Protein AF-0000000086723685 (afdb_homodimer)

Sequence (342 aa):
MTQGQSLRRNLSRRRSFRWGIDRDDRGWTMLHIGARKGDLIQVKQLLNEGVDVNVAAWGPKSQGVTPLHLAAEGGHLEVMDELLERGANIDARTKGACGWTPLHTAAKERKREAVKFLIENGAFLPDDINDCRFNPPLHYCPGLEWAYEEMKRLQRDGSSSAGETSYSSENMTQGQSLRRNLSRRRSFRWGIDRDDRGWTMLHIGARKGDLIQVKQLLNEGVDVNVAAWGPKSQGVTPLHLAAEGGHLEVMDELLERGANIDARTKGACGWTPLHTAAKERKREAVKFLIENGAFLPDDINDCRFNPPLHYCPGLEWAYEEMKRLQRDGSSSAGETSYSSEN

pLDDT: mean 82.32, std 21.87, range [23.0, 98.88]

Structure (mmCIF, N/CA/C/O backbone):
data_AF-0000000086723685-model_v1
#
loop_
_entity.id
_entity.type
_entity.pdbx_description
1 polymer 'Uncharacterized protein'
#
loop_
_atom_site.group_PDB
_atom_site.id
_atom_site.type_symbol
_atom_site.label_atom_id
_atom_site.label_alt_id
_atom_site.label_comp_id
_atom_site.label_asym_id
_atom_site.label_entity_id
_atom_site.label_seq_id
_atom_site.pdbx_PDB_ins_code
_atom_site.Cartn_x
_atom_site.Cartn_y
_atom_site.Cartn_z
_atom_site.occupancy
_atom_site.B_iso_or_equiv
_atom_site.auth_seq_id
_atom_site.auth_comp_id
_atom_site.auth_asym_id
_atom_site.auth_atom_id
_atom_site.pdbx_PDB_model_num
ATOM 1 N N . MET A 1 1 ? 9.391 -55.719 30.531 1 23.42 1 MET A N 1
ATOM 2 C CA . MET A 1 1 ? 8.734 -55.656 29.234 1 23.42 1 MET A CA 1
ATOM 3 C C . MET A 1 1 ? 8.18 -54.281 28.969 1 23.42 1 MET A C 1
ATOM 5 O O . MET A 1 1 ? 7.562 -54.031 27.938 1 23.42 1 MET A O 1
ATOM 9 N N . THR A 1 2 ? 8.008 -53.312 29.891 1 30.05 2 THR A N 1
ATOM 10 C CA . THR A 1 2 ? 6.871 -52.375 29.938 1 30.05 2 THR A CA 1
ATOM 11 C C . THR A 1 2 ? 7.137 -51.156 29.078 1 30.05 2 THR A C 1
ATOM 13 O O . THR A 1 2 ? 6.535 -50.094 29.297 1 30.05 2 THR A O 1
ATOM 16 N N . GLN A 1 3 ? 8.047 -51.156 28.078 1 33.25 3 GLN A N 1
ATOM 17 C CA . GLN A 1 3 ? 8.688 -50 27.484 1 33.25 3 GLN A CA 1
ATOM 18 C C . GLN A 1 3 ? 7.695 -49.188 26.656 1 33.25 3 GLN A C 1
ATOM 20 O O . GLN A 1 3 ? 8.023 -48.094 26.172 1 33.25 3 GLN A O 1
ATOM 25 N N . GLY A 1 4 ? 6.484 -49.688 26.016 1 30.97 4 GLY A N 1
ATOM 26 C CA . GLY A 1 4 ? 6.043 -49.406 24.656 1 30.97 4 GLY A CA 1
ATOM 27 C C . GLY A 1 4 ? 5.41 -48.031 24.531 1 30.97 4 GLY A C 1
ATOM 28 O O . GLY A 1 4 ? 5.105 -47.594 23.422 1 30.97 4 GLY A O 1
ATOM 29 N N . GLN A 1 5 ? 4.516 -47.406 25.344 1 30.44 5 GLN A N 1
ATOM 30 C CA . GLN A 1 5 ? 3.244 -46.781 25 1 30.44 5 GLN A CA 1
ATOM 31 C C . GLN A 1 5 ? 3.447 -45.312 24.562 1 30.44 5 GLN A C 1
ATOM 33 O O . GLN A 1 5 ? 2.48 -44.562 24.422 1 30.44 5 GLN A O 1
ATOM 38 N N . SER A 1 6 ? 4.559 -44.656 24.688 1 36.84 6 SER A N 1
ATOM 39 C CA . SER A 1 6 ? 4.434 -43.188 24.688 1 36.84 6 SER A CA 1
ATOM 40 C C . SER A 1 6 ? 4.109 -42.656 23.297 1 36.84 6 SER A C 1
ATOM 42 O O . SER A 1 6 ? 4.289 -41.469 23.016 1 36.84 6 SER A O 1
ATOM 44 N N . LEU A 1 7 ? 3.797 -43.469 22.234 1 31.38 7 LEU A N 1
ATOM 45 C CA . LEU A 1 7 ? 3.969 -43 20.875 1 31.38 7 LEU A CA 1
ATOM 46 C C . LEU A 1 7 ? 3.119 -41.781 20.594 1 31.38 7 LEU A C 1
ATOM 48 O O . LEU A 1 7 ? 3.625 -40.75 20.109 1 31.38 7 LEU A O 1
ATOM 52 N N . ARG A 1 8 ? 1.762 -41.781 19.781 1 29.55 8 ARG A N 1
ATOM 53 C CA . ARG A 1 8 ? 1.169 -41.25 18.562 1 29.55 8 ARG A CA 1
ATOM 54 C C . ARG A 1 8 ? 0.3 -40.031 18.844 1 29.55 8 ARG A C 1
ATOM 56 O O . ARG A 1 8 ? -0.916 -40.156 19.016 1 29.55 8 ARG A O 1
ATOM 63 N N . ARG A 1 9 ? 0.408 -39.219 19.734 1 34.84 9 ARG A N 1
ATOM 64 C CA . ARG A 1 9 ? -0.505 -38.094 19.844 1 34.84 9 ARG A CA 1
ATOM 65 C C . ARG A 1 9 ? -0.464 -37.219 18.578 1 34.84 9 ARG A C 1
ATOM 67 O O . ARG A 1 9 ? 0.096 -36.125 18.594 1 34.84 9 ARG A O 1
ATOM 74 N N . ASN A 1 10 ? 0.05 -37.656 17.422 1 34.16 10 ASN A N 1
ATOM 75 C CA . ASN A 1 10 ? -0.049 -36.938 16.156 1 34.16 10 ASN A CA 1
ATOM 76 C C . ASN A 1 10 ? -1.496 -36.594 15.82 1 34.16 10 ASN A C 1
ATOM 78 O O . ASN A 1 10 ? -2.148 -37.312 15.062 1 34.16 10 ASN A O 1
ATOM 82 N N . LEU A 1 11 ? -2.414 -36.562 16.781 1 31.42 11 LEU A N 1
ATOM 83 C CA . LEU A 1 11 ? -3.828 -36.375 16.484 1 31.42 11 LEU A CA 1
ATOM 84 C C . LEU A 1 11 ? -4.016 -35.25 15.477 1 31.42 11 LEU A C 1
ATOM 86 O O . LEU A 1 11 ? -3.229 -34.281 15.445 1 31.42 11 LEU A O 1
ATOM 90 N N . SER A 1 12 ? -4.953 -35.438 14.422 1 33.91 12 SER A N 1
ATOM 91 C CA . SER A 1 12 ? -5.719 -34.812 13.344 1 33.91 12 SER A CA 1
ATOM 92 C C . SER A 1 12 ? -6.383 -33.531 13.812 1 33.91 12 SER A C 1
ATOM 94 O O . SER A 1 12 ? -7.34 -33.562 14.586 1 33.91 12 SER A O 1
ATOM 96 N N . ARG A 1 13 ? -5.887 -32.594 14.453 1 36.75 13 ARG A N 1
ATOM 97 C CA . ARG A 1 13 ? -6.637 -31.359 14.461 1 36.75 13 ARG A CA 1
ATOM 98 C C . ARG A 1 13 ? -7.324 -31.125 13.117 1 36.75 13 ARG A C 1
ATOM 100 O O . ARG A 1 13 ? -6.715 -30.578 12.188 1 36.75 13 ARG A O 1
ATOM 107 N N . ARG A 1 14 ? -8.023 -32.062 12.594 1 35.78 14 ARG A N 1
ATOM 108 C CA . ARG A 1 14 ? -9.078 -31.875 11.609 1 35.78 14 ARG A CA 1
ATOM 109 C C . ARG A 1 14 ? -9.859 -30.594 11.867 1 35.78 14 ARG A C 1
ATOM 111 O O . ARG A 1 14 ? -10.531 -30.469 12.891 1 35.78 14 ARG A O 1
ATOM 118 N N . ARG A 1 15 ? -9.312 -29.406 11.586 1 41.12 15 ARG A N 1
ATOM 119 C CA . ARG A 1 15 ? -10.078 -28.172 11.555 1 41.12 15 ARG A CA 1
ATOM 120 C C . ARG A 1 15 ? -11.508 -28.406 11.094 1 41.12 15 ARG A C 1
ATOM 122 O O . ARG A 1 15 ? -11.734 -28.906 9.984 1 41.12 15 ARG A O 1
ATOM 129 N N . SER A 1 16 ? -12.391 -28.625 11.945 1 38.03 16 SER A N 1
ATOM 130 C CA . SER A 1 16 ? -13.836 -28.766 11.812 1 38.03 16 SER A CA 1
ATOM 131 C C . SER A 1 16 ? -14.383 -27.797 10.758 1 38.03 16 SER A C 1
ATOM 133 O O . SER A 1 16 ? -14.25 -26.578 10.891 1 38.03 16 SER A O 1
ATOM 135 N N . PHE A 1 17 ? -14.242 -28.172 9.375 1 41.97 17 PHE A N 1
ATOM 136 C CA . PHE A 1 17 ? -15.047 -27.516 8.336 1 41.97 17 PHE A CA 1
ATOM 137 C C . PHE A 1 17 ? -16.516 -27.5 8.719 1 41.97 17 PHE A C 1
ATOM 139 O O . PHE A 1 17 ? -17.156 -28.562 8.828 1 41.97 17 PHE A O 1
ATOM 146 N N . ARG A 1 18 ? -16.984 -26.812 9.633 1 39.53 18 ARG A N 1
ATOM 147 C CA . ARG A 1 18 ? -18.422 -26.75 9.852 1 39.53 18 ARG A CA 1
ATOM 148 C C . ARG A 1 18 ? -19.172 -26.641 8.523 1 39.53 18 ARG A C 1
ATOM 150 O O . ARG A 1 18 ? -18.625 -26.125 7.543 1 39.53 18 ARG A O 1
ATOM 157 N N . TRP A 1 19 ? -20.422 -27.141 8.328 1 38.66 19 TRP A N 1
ATOM 158 C CA . TRP A 1 19 ? -21.359 -27.172 7.207 1 38.66 19 TRP A CA 1
ATOM 159 C C . TRP A 1 19 ? -21.281 -25.875 6.402 1 38.66 19 TRP A C 1
ATOM 161 O O . TRP A 1 19 ? -21.594 -25.859 5.211 1 38.66 19 TRP A O 1
ATOM 171 N N . GLY A 1 20 ? -21.438 -24.609 7.012 1 43.84 20 GLY A N 1
ATOM 172 C CA . GLY A 1 20 ? -21.422 -23.375 6.254 1 43.84 20 GLY A CA 1
ATOM 173 C C . GLY A 1 20 ? -20.094 -23.125 5.559 1 43.84 20 GLY A C 1
ATOM 174 O O . GLY A 1 20 ? -19.141 -23.875 5.742 1 43.84 20 GLY A O 1
ATOM 175 N N . ILE A 1 21 ? -19.75 -22.172 4.648 1 54.75 21 ILE A N 1
ATOM 176 C CA . ILE A 1 21 ? -18.516 -22.031 3.879 1 54.75 21 ILE A CA 1
ATOM 177 C C . ILE A 1 21 ? -17.312 -22.25 4.793 1 54.75 21 ILE A C 1
ATOM 179 O O . ILE A 1 21 ? -17.109 -21.516 5.754 1 54.75 21 ILE A O 1
ATOM 183 N N . ASP A 1 22 ? -16.906 -23.516 5.102 1 75.12 22 ASP A N 1
ATOM 184 C CA . ASP A 1 22 ? -15.859 -24 5.996 1 75.12 22 ASP A CA 1
ATOM 185 C C . ASP A 1 22 ? -14.578 -23.203 5.828 1 75.12 22 ASP A C 1
ATOM 187 O O . ASP A 1 22 ? -13.898 -23.312 4.805 1 75.12 22 ASP A O 1
ATOM 191 N N . ARG A 1 23 ? -14.727 -22.156 6.312 1 85.06 23 ARG A N 1
ATOM 192 C CA . ARG A 1 23 ? -13.508 -21.344 6.34 1 85.06 23 ARG A CA 1
ATOM 193 C C . ARG A 1 23 ? -12.742 -21.562 7.645 1 85.06 23 ARG A C 1
ATOM 195 O O . ARG A 1 23 ? -13.336 -21.922 8.664 1 85.06 23 ARG A O 1
ATOM 202 N N . ASP A 1 24 ? -11.492 -21.469 7.484 1 87.06 24 ASP A N 1
ATOM 203 C CA . ASP A 1 24 ? -10.68 -21.547 8.695 1 87.06 24 ASP A CA 1
ATOM 204 C C . ASP A 1 24 ? -10.578 -20.203 9.383 1 87.06 24 ASP A C 1
ATOM 206 O O . ASP A 1 24 ? -11.344 -19.281 9.07 1 87.06 24 ASP A O 1
ATOM 210 N N . ASP A 1 25 ? -9.734 -20.109 10.43 1 82.56 25 ASP A N 1
ATOM 211 C CA . ASP A 1 25 ? -9.648 -18.891 11.234 1 82.56 25 ASP A CA 1
ATOM 212 C C . ASP A 1 25 ? -9.094 -17.734 10.422 1 82.56 25 ASP A C 1
ATOM 214 O O . ASP A 1 25 ? -9.227 -16.578 10.812 1 82.56 25 ASP A O 1
ATOM 218 N N . ARG A 1 26 ? -8.555 -18.047 9.312 1 84.81 26 ARG A N 1
ATOM 219 C CA . ARG A 1 26 ? -8.023 -17.016 8.422 1 84.81 26 ARG A CA 1
ATOM 220 C C . ARG A 1 26 ? -9.055 -16.609 7.379 1 84.81 26 ARG A C 1
ATOM 222 O O . ARG A 1 26 ? -8.789 -15.75 6.535 1 84.81 26 ARG A O 1
ATOM 229 N N . GLY A 1 27 ? -10.156 -17.297 7.43 1 90.38 27 GLY A N 1
ATOM 230 C CA . GLY A 1 27 ? -11.156 -17.047 6.41 1 90.38 27 GLY A CA 1
ATOM 231 C C . GLY A 1 27 ? -10.898 -17.781 5.113 1 90.38 27 GLY A C 1
ATOM 232 O O . GLY A 1 27 ? -11.5 -17.469 4.082 1 90.38 27 GLY A O 1
ATOM 233 N N . TRP A 1 28 ? -10.016 -18.688 5.195 1 93.38 28 TRP A N 1
ATOM 234 C CA . TRP A 1 28 ? -9.641 -19.453 4.004 1 93.38 28 TRP A CA 1
ATOM 235 C C . TRP A 1 28 ? -10.617 -20.594 3.752 1 93.38 28 TRP A C 1
ATOM 237 O O . TRP A 1 28 ? -11.047 -21.266 4.691 1 93.38 28 TRP A O 1
ATOM 247 N N . THR A 1 29 ? -10.977 -20.734 2.543 1 94.69 29 THR A N 1
ATOM 248 C CA . THR A 1 29 ? -11.711 -21.922 2.1 1 94.69 29 THR A CA 1
ATOM 249 C C . THR A 1 29 ? -10.758 -23.062 1.796 1 94.69 29 THR A C 1
ATOM 251 O O . THR A 1 29 ? -9.531 -22.891 1.843 1 94.69 29 THR A O 1
ATOM 254 N N . MET A 1 30 ? -11.352 -24.188 1.483 1 95.81 30 MET A N 1
ATOM 255 C CA . MET A 1 30 ? -10.531 -25.328 1.108 1 95.81 30 MET A CA 1
ATOM 256 C C . MET A 1 30 ? -9.742 -25.047 -0.167 1 95.81 30 MET A C 1
ATOM 258 O O . MET A 1 30 ? -8.625 -25.531 -0.338 1 95.81 30 MET A O 1
ATOM 262 N N . LEU A 1 31 ? -10.305 -24.25 -1.012 1 97.12 31 LEU A N 1
ATOM 263 C CA . LEU A 1 31 ? -9.594 -23.875 -2.227 1 97.12 31 LEU A CA 1
ATOM 264 C C . LEU A 1 31 ? -8.352 -23.047 -1.896 1 97.12 31 LEU A C 1
ATOM 266 O O . LEU A 1 31 ? -7.285 -23.25 -2.477 1 97.12 31 LEU A O 1
ATOM 270 N N . HIS A 1 32 ? -8.516 -22.141 -0.99 1 97.69 32 HIS A N 1
ATOM 271 C CA . HIS A 1 32 ? -7.359 -21.391 -0.515 1 97.69 32 HIS A CA 1
ATOM 272 C C . HIS A 1 32 ? -6.277 -22.312 0.025 1 97.69 32 HIS A C 1
ATOM 274 O O . HIS A 1 32 ? -5.109 -22.203 -0.344 1 97.69 32 HIS A O 1
ATOM 280 N N . ILE A 1 33 ? -6.672 -23.219 0.855 1 96.5 33 ILE A N 1
ATOM 281 C CA . ILE A 1 33 ? -5.746 -24.125 1.521 1 96.5 33 ILE A CA 1
ATOM 282 C C . ILE A 1 33 ? -5.047 -25 0.483 1 96.5 33 ILE A C 1
ATOM 284 O O . ILE A 1 33 ? -3.826 -25.172 0.524 1 96.5 33 ILE A O 1
ATOM 288 N N . GLY A 1 34 ? -5.797 -25.578 -0.363 1 97.62 34 GLY A N 1
ATOM 289 C CA . GLY A 1 34 ? -5.223 -26.375 -1.436 1 97.62 34 GLY A CA 1
ATOM 290 C C . GLY A 1 34 ? -4.223 -25.609 -2.279 1 97.62 34 GLY A C 1
ATOM 291 O O . GLY A 1 34 ? -3.166 -26.141 -2.631 1 97.62 34 GLY A O 1
ATOM 292 N N . ALA A 1 35 ? -4.516 -24.359 -2.646 1 98.5 35 ALA A N 1
ATOM 293 C CA . ALA A 1 35 ? -3.631 -23.516 -3.443 1 98.5 35 ALA A CA 1
ATOM 294 C C . ALA A 1 35 ? -2.332 -23.219 -2.699 1 98.5 35 ALA A C 1
ATOM 296 O O . ALA A 1 35 ? -1.245 -23.312 -3.275 1 98.5 35 ALA A O 1
ATOM 297 N N . ARG A 1 36 ? -2.449 -22.891 -1.462 1 97.62 36 ARG A N 1
ATOM 298 C CA . ARG A 1 36 ? -1.289 -22.594 -0.631 1 97.62 36 ARG A CA 1
ATOM 299 C C . ARG A 1 36 ? -0.341 -23.781 -0.551 1 97.62 36 ARG A C 1
ATOM 301 O O . ARG A 1 36 ? 0.88 -23.609 -0.565 1 97.62 36 ARG A O 1
ATOM 308 N N . LYS A 1 37 ? -0.907 -24.984 -0.535 1 97.81 37 LYS A N 1
ATOM 309 C CA . LYS A 1 37 ? -0.13 -26.203 -0.362 1 97.81 37 LYS A CA 1
ATOM 310 C C . LYS A 1 37 ? 0.379 -26.734 -1.702 1 97.81 37 LYS A C 1
ATOM 312 O O . LYS A 1 37 ? 1.187 -27.656 -1.745 1 97.81 37 LYS A O 1
ATOM 317 N N . GLY A 1 38 ? -0.122 -26.188 -2.686 1 98.56 38 GLY A N 1
ATOM 318 C CA . GLY A 1 38 ? 0.245 -26.688 -3.998 1 98.56 38 GLY A CA 1
ATOM 319 C C . GLY A 1 38 ? -0.406 -28.016 -4.332 1 98.56 38 GLY A C 1
ATOM 320 O O . GLY A 1 38 ? 0.168 -28.828 -5.059 1 98.56 38 GLY A O 1
ATOM 321 N N . ASP A 1 39 ? -1.572 -28.281 -3.713 1 98.44 39 ASP A N 1
ATOM 322 C CA . ASP A 1 39 ? -2.295 -29.531 -3.943 1 98.44 39 ASP A CA 1
ATOM 323 C C . ASP A 1 39 ? -3.15 -29.438 -5.207 1 98.44 39 ASP A C 1
ATOM 325 O O . ASP A 1 39 ? -4.348 -29.172 -5.133 1 98.44 39 ASP A O 1
ATOM 329 N N . LEU A 1 40 ? -2.584 -29.781 -6.324 1 98.75 40 LEU A N 1
ATOM 330 C CA . LEU A 1 40 ? -3.248 -29.641 -7.617 1 98.75 40 LEU A CA 1
ATOM 331 C C . LEU A 1 40 ? -4.504 -30.5 -7.676 1 98.75 40 LEU A C 1
ATOM 333 O O . LEU A 1 40 ? -5.527 -30.078 -8.219 1 98.75 40 LEU A O 1
ATOM 337 N N . ILE A 1 41 ? -4.438 -31.656 -7.156 1 98.56 41 ILE A N 1
ATOM 338 C CA . ILE A 1 41 ? -5.562 -32.594 -7.191 1 98.56 41 ILE A CA 1
ATOM 339 C C . ILE A 1 41 ? -6.75 -31.984 -6.445 1 98.56 41 ILE A C 1
ATOM 341 O O . ILE A 1 41 ? -7.863 -31.938 -6.973 1 98.56 41 ILE A O 1
ATOM 345 N N . GLN A 1 42 ? -6.492 -31.516 -5.293 1 97.88 42 GLN A N 1
ATOM 346 C CA . GLN A 1 42 ? -7.559 -30.906 -4.5 1 97.88 42 GLN A CA 1
ATOM 347 C C . GLN A 1 42 ? -8.117 -29.656 -5.191 1 97.88 42 GLN A C 1
ATOM 349 O O . GLN A 1 42 ? -9.336 -29.469 -5.238 1 97.88 42 GLN A O 1
ATOM 354 N N . VAL A 1 43 ? -7.309 -28.828 -5.703 1 98.38 43 VAL A N 1
ATOM 355 C CA . VAL A 1 43 ? -7.715 -27.594 -6.375 1 98.38 43 VAL A CA 1
ATOM 356 C C . VAL A 1 43 ? -8.602 -27.922 -7.574 1 98.38 43 VAL A C 1
ATOM 358 O O . VAL A 1 43 ? -9.688 -27.359 -7.727 1 98.38 43 VAL A O 1
ATOM 361 N N . LYS A 1 44 ? -8.211 -28.875 -8.344 1 98.56 44 LYS A N 1
ATOM 362 C CA . LYS A 1 44 ? -9 -29.281 -9.508 1 98.56 44 LYS A CA 1
ATOM 363 C C . LYS A 1 44 ? -10.367 -29.812 -9.094 1 98.56 44 LYS A C 1
ATOM 365 O O . LYS A 1 44 ? -11.383 -29.484 -9.703 1 98.56 44 LYS A O 1
ATOM 370 N N . GLN A 1 45 ? -10.344 -30.625 -8.125 1 97.88 45 GLN A N 1
ATOM 371 C CA . GLN A 1 45 ? -11.594 -31.219 -7.637 1 97.88 45 GLN A CA 1
ATOM 372 C C . GLN A 1 45 ? -12.578 -30.125 -7.211 1 97.88 45 GLN A C 1
ATOM 374 O O . GLN A 1 45 ? -13.742 -30.141 -7.609 1 97.88 45 GLN A O 1
ATOM 379 N N . LEU A 1 46 ? -12.117 -29.219 -6.453 1 96.94 46 LEU A N 1
ATOM 380 C CA . LEU A 1 46 ? -12.977 -28.156 -5.934 1 96.94 46 LEU A CA 1
ATOM 381 C C . LEU A 1 46 ? -13.492 -27.266 -7.066 1 96.94 46 LEU A C 1
ATOM 383 O O . LEU A 1 46 ? -14.664 -26.891 -7.078 1 96.94 46 LEU A O 1
ATOM 387 N N . LEU A 1 47 ? -12.664 -27 -8.016 1 97.56 47 LEU A N 1
ATOM 388 C CA . LEU A 1 47 ? -13.086 -26.172 -9.148 1 97.56 47 LEU A CA 1
ATOM 389 C C . LEU A 1 47 ? -14.094 -26.922 -10.008 1 97.56 47 LEU A C 1
ATOM 391 O O . LEU A 1 47 ? -15.047 -26.328 -10.523 1 97.56 47 LEU A O 1
ATOM 395 N N . ASN A 1 48 ? -13.891 -28.188 -10.156 1 97.19 48 ASN A N 1
ATOM 396 C CA . ASN A 1 48 ? -14.844 -29.016 -10.906 1 97.19 48 ASN A CA 1
ATOM 397 C C . ASN A 1 48 ? -16.203 -29.031 -10.227 1 97.19 48 ASN A C 1
ATOM 399 O O . ASN A 1 48 ? -17.234 -29.188 -10.898 1 97.19 48 ASN A O 1
ATOM 403 N N . GLU A 1 49 ? -16.203 -28.891 -8.953 1 96.12 49 GLU A N 1
ATOM 404 C CA . GLU A 1 49 ? -17.438 -28.875 -8.18 1 96.12 49 GLU A CA 1
ATOM 405 C C . GLU A 1 49 ? -18.125 -27.5 -8.258 1 96.12 49 GLU A C 1
ATOM 407 O O . GLU A 1 49 ? -19.203 -27.312 -7.695 1 96.12 49 GLU A O 1
ATOM 412 N N . GLY A 1 50 ? -17.469 -26.531 -8.859 1 95.75 50 GLY A N 1
ATOM 413 C CA . GLY A 1 50 ? -18.125 -25.266 -9.141 1 95.75 50 GLY A CA 1
ATOM 414 C C . GLY A 1 50 ? -17.719 -24.156 -8.18 1 95.75 50 GLY A C 1
ATOM 415 O O . GLY A 1 50 ? -18.312 -23.078 -8.172 1 95.75 50 GLY A O 1
ATOM 416 N N . VAL A 1 51 ? -16.703 -24.453 -7.367 1 95.12 51 VAL A N 1
ATOM 417 C CA . VAL A 1 51 ? -16.234 -23.422 -6.445 1 95.12 51 VAL A CA 1
ATOM 418 C C . VAL A 1 51 ? -15.711 -22.219 -7.23 1 95.12 51 VAL A C 1
ATOM 420 O O . VAL A 1 51 ? -15.016 -22.375 -8.242 1 95.12 51 VAL A O 1
ATOM 423 N N . ASP A 1 52 ? -15.992 -20.969 -6.723 1 96.94 52 ASP A N 1
ATOM 424 C CA . ASP A 1 52 ? -15.547 -19.734 -7.367 1 96.94 52 ASP A CA 1
ATOM 425 C C . ASP A 1 52 ? -14.031 -19.594 -7.293 1 96.94 52 ASP A C 1
ATOM 427 O O . ASP A 1 52 ? -13.461 -19.516 -6.203 1 96.94 52 ASP A O 1
ATOM 431 N N . VAL A 1 53 ? -13.406 -19.594 -8.406 1 98 53 VAL A N 1
ATOM 432 C CA . VAL A 1 53 ? -11.945 -19.562 -8.492 1 98 53 VAL A CA 1
ATOM 433 C C . VAL A 1 53 ? -11.422 -18.266 -7.887 1 98 53 VAL A C 1
ATOM 435 O O . VAL A 1 53 ? -10.273 -18.203 -7.445 1 98 53 VAL A O 1
ATOM 438 N N . ASN A 1 54 ? -12.211 -17.234 -7.844 1 97.81 54 ASN A N 1
ATOM 439 C CA . ASN A 1 54 ? -11.797 -15.914 -7.367 1 97.81 54 ASN A CA 1
ATOM 440 C C . ASN A 1 54 ? -12.336 -15.625 -5.969 1 97.81 54 ASN A C 1
ATOM 442 O O . ASN A 1 54 ? -12.438 -14.469 -5.559 1 97.81 54 ASN A O 1
ATOM 446 N N . VAL A 1 55 ? -12.664 -16.703 -5.262 1 95.38 55 VAL A N 1
ATOM 447 C CA . VAL A 1 55 ? -13.188 -16.531 -3.914 1 95.38 55 VAL A CA 1
ATOM 448 C C . VAL A 1 55 ? -12.156 -15.805 -3.049 1 95.38 55 VAL A C 1
ATOM 450 O O . VAL A 1 55 ? -10.984 -16.188 -3.029 1 95.38 55 VAL A O 1
ATOM 453 N N . ALA A 1 56 ? -12.547 -14.773 -2.4 1 93.94 56 ALA A N 1
ATOM 454 C CA . ALA A 1 56 ? -11.656 -13.992 -1.546 1 93.94 56 ALA A CA 1
ATOM 455 C C . ALA A 1 56 ? -11.742 -14.453 -0.094 1 93.94 56 ALA A C 1
ATOM 457 O O . ALA A 1 56 ? -12.828 -14.781 0.396 1 93.94 56 ALA A O 1
ATOM 458 N N . ALA A 1 57 ? -10.578 -14.469 0.549 1 92.81 57 ALA A N 1
ATOM 459 C CA . ALA A 1 57 ? -10.57 -14.719 1.987 1 92.81 57 ALA A CA 1
ATOM 460 C C . ALA A 1 57 ? -11.195 -13.555 2.752 1 92.81 57 ALA A C 1
ATOM 462 O O . ALA A 1 57 ? -11.156 -12.406 2.291 1 92.81 57 ALA A O 1
ATOM 463 N N . TRP A 1 58 ? -11.867 -13.758 3.854 1 84.12 58 TRP A N 1
ATOM 464 C CA . TRP A 1 58 ? -12.555 -12.719 4.613 1 84.12 58 TRP A CA 1
ATOM 465 C C . TRP A 1 58 ? -11.953 -12.578 6.008 1 84.12 58 TRP A C 1
ATOM 467 O O . TRP A 1 58 ? -12.562 -11.969 6.891 1 84.12 58 TRP A O 1
ATOM 477 N N . GLY A 1 59 ? -10.883 -13.031 6.262 1 77.31 59 GLY A N 1
ATOM 478 C CA . GLY A 1 59 ? -10.273 -12.914 7.582 1 77.31 59 GLY A CA 1
ATOM 479 C C . GLY A 1 59 ? -9.602 -11.57 7.809 1 77.31 59 GLY A C 1
ATOM 480 O O . GLY A 1 59 ? -9.305 -10.852 6.855 1 77.31 59 GLY A O 1
ATOM 481 N N . PRO A 1 60 ? -9.5 -11.148 9.094 1 72.81 60 PRO A N 1
ATOM 482 C CA . PRO A 1 60 ? -8.945 -9.844 9.445 1 72.81 60 PRO A CA 1
ATOM 483 C C . PRO A 1 60 ? -7.555 -9.609 8.852 1 72.81 60 PRO A C 1
ATOM 485 O O . PRO A 1 60 ? -7.215 -8.477 8.5 1 72.81 60 PRO A O 1
ATOM 488 N N . LYS A 1 61 ? -6.773 -10.641 8.656 1 71.75 61 LYS A N 1
ATOM 489 C CA . LYS A 1 61 ? -5.402 -10.477 8.18 1 71.75 61 LYS A CA 1
ATOM 490 C C . LYS A 1 61 ? -5.262 -10.953 6.738 1 71.75 61 LYS A C 1
ATOM 492 O O . LYS A 1 61 ? -4.148 -11.047 6.215 1 71.75 61 LYS A O 1
ATOM 497 N N . SER A 1 62 ? -6.418 -11.25 6.121 1 75.31 62 SER A N 1
ATOM 498 C CA . SER A 1 62 ? -6.305 -11.859 4.801 1 75.31 62 SER A CA 1
ATOM 499 C C . SER A 1 62 ? -7.367 -11.32 3.848 1 75.31 62 SER A C 1
ATOM 501 O O . SER A 1 62 ? -7.598 -11.891 2.781 1 75.31 62 SER A O 1
ATOM 503 N N . GLN A 1 63 ? -7.836 -10.258 4.121 1 84.44 63 GLN A N 1
ATOM 504 C CA . GLN A 1 63 ? -8.969 -9.781 3.33 1 84.44 63 GLN A CA 1
ATOM 505 C C . GLN A 1 63 ? -8.562 -9.578 1.872 1 84.44 63 GLN A C 1
ATOM 507 O O . GLN A 1 63 ? -7.574 -8.906 1.584 1 84.44 63 GLN A O 1
ATOM 512 N N . GLY A 1 64 ? -9.32 -10.305 1.036 1 91 64 GLY A N 1
ATOM 513 C CA . GLY A 1 64 ? -9.141 -10.109 -0.394 1 91 64 GLY A CA 1
ATOM 514 C C . GLY A 1 64 ? -8.172 -11.109 -1.01 1 91 64 GLY A C 1
ATOM 515 O O . GLY A 1 64 ? -8.023 -11.156 -2.232 1 91 64 GLY A O 1
ATOM 516 N N . VAL A 1 65 ? -7.551 -11.906 -0.197 1 95.25 65 VAL A N 1
ATOM 517 C CA . VAL A 1 65 ? -6.602 -12.898 -0.7 1 95.25 65 VAL A CA 1
ATOM 518 C C . VAL A 1 65 ? -7.344 -13.961 -1.502 1 95.25 65 VAL A C 1
ATOM 520 O O . VAL A 1 65 ? -8.352 -14.5 -1.046 1 95.25 65 VAL A O 1
ATOM 523 N N . THR A 1 66 ? -6.859 -14.203 -2.631 1 97.69 66 THR A N 1
ATOM 524 C CA . THR A 1 66 ? -7.434 -15.234 -3.492 1 97.69 66 THR A CA 1
ATOM 525 C C . THR A 1 66 ? -6.555 -16.484 -3.506 1 97.69 66 THR A C 1
ATOM 527 O O . THR A 1 66 ? -5.406 -16.438 -3.055 1 97.69 66 THR A O 1
ATOM 530 N N . PRO A 1 67 ? -7.133 -17.562 -4.027 1 98.25 67 PRO A N 1
ATOM 531 C CA . PRO A 1 67 ? -6.301 -18.766 -4.195 1 98.25 67 PRO A CA 1
ATOM 532 C C . PRO A 1 67 ? -5.055 -18.5 -5.039 1 98.25 67 PRO A C 1
ATOM 534 O O . PRO A 1 67 ? -3.982 -19.031 -4.746 1 98.25 67 PRO A O 1
ATOM 537 N N . LEU A 1 68 ? -5.164 -17.688 -6.035 1 98.81 68 LEU A N 1
ATOM 538 C CA . LEU A 1 68 ? -4.012 -17.391 -6.879 1 98.81 68 LEU A CA 1
ATOM 539 C C . LEU A 1 68 ? -2.92 -16.688 -6.082 1 98.81 68 LEU A C 1
ATOM 541 O O . LEU A 1 68 ? -1.732 -16.953 -6.273 1 98.81 68 LEU A O 1
ATOM 545 N N . HIS A 1 69 ? -3.324 -15.742 -5.219 1 98.25 69 HIS A N 1
ATOM 546 C CA . HIS A 1 69 ? -2.342 -15.141 -4.324 1 98.25 69 HIS A CA 1
ATOM 547 C C . HIS A 1 69 ? -1.537 -16.203 -3.592 1 98.25 69 HIS A C 1
ATOM 549 O O . HIS A 1 69 ? -0.307 -16.141 -3.537 1 98.25 69 HIS A O 1
ATOM 555 N N . LEU A 1 70 ? -2.236 -17.141 -3.033 1 98.19 70 LEU A N 1
ATOM 556 C CA . LEU A 1 70 ? -1.617 -18.141 -2.174 1 98.19 70 LEU A CA 1
ATOM 557 C C . LEU A 1 70 ? -0.765 -19.109 -2.99 1 98.19 70 LEU A C 1
ATOM 559 O O . LEU A 1 70 ? 0.308 -19.531 -2.545 1 98.19 70 LEU A O 1
ATOM 563 N N . ALA A 1 71 ? -1.239 -19.516 -4.098 1 98.81 71 ALA A N 1
ATOM 564 C CA . ALA A 1 71 ? -0.424 -20.344 -4.98 1 98.81 71 ALA A CA 1
ATOM 565 C C . ALA A 1 71 ? 0.865 -19.625 -5.371 1 98.81 71 ALA A C 1
ATOM 567 O O . ALA A 1 71 ? 1.937 -20.234 -5.41 1 98.81 71 ALA A O 1
ATOM 568 N N . ALA A 1 72 ? 0.784 -18.344 -5.684 1 98.5 72 ALA A N 1
ATOM 569 C CA . ALA A 1 72 ? 1.938 -17.531 -6.051 1 98.5 72 ALA A CA 1
ATOM 570 C C . ALA A 1 72 ? 2.92 -17.422 -4.891 1 98.5 72 ALA A C 1
ATOM 572 O O . ALA A 1 72 ? 4.137 -17.469 -5.086 1 98.5 72 ALA A O 1
ATOM 573 N N . GLU A 1 73 ? 2.35 -17.281 -3.752 1 97.56 73 GLU A N 1
ATOM 574 C CA . GLU A 1 73 ? 3.158 -17.203 -2.539 1 97.56 73 GLU A CA 1
ATOM 575 C C . GLU A 1 73 ? 4.047 -18.438 -2.393 1 97.56 73 GLU A C 1
ATOM 577 O O . GLU A 1 73 ? 5.211 -18.328 -2.002 1 97.56 73 GLU A O 1
ATOM 582 N N . GLY A 1 74 ? 3.469 -19.531 -2.76 1 97.62 74 GLY A N 1
ATOM 583 C CA . GLY A 1 74 ? 4.18 -20.797 -2.631 1 97.62 74 GLY A CA 1
ATOM 584 C C . GLY A 1 74 ? 4.977 -21.156 -3.869 1 97.62 74 GLY A C 1
ATOM 585 O O . GLY A 1 74 ? 5.766 -22.109 -3.848 1 97.62 74 GLY A O 1
ATOM 586 N N . GLY A 1 75 ? 4.781 -20.438 -4.871 1 98.25 75 GLY A N 1
ATOM 587 C CA . GLY A 1 75 ? 5.465 -20.75 -6.117 1 98.25 75 GLY A CA 1
ATOM 588 C C . GLY A 1 75 ? 4.945 -22 -6.785 1 98.25 75 GLY A C 1
ATOM 589 O O . GLY A 1 75 ? 5.719 -22.75 -7.391 1 98.25 75 GLY A O 1
ATOM 590 N N . HIS A 1 76 ? 3.719 -22.328 -6.641 1 98.69 76 HIS A N 1
ATOM 591 C CA . HIS A 1 76 ? 3.127 -23.531 -7.184 1 98.69 76 HIS A CA 1
ATOM 592 C C . HIS A 1 76 ? 2.633 -23.328 -8.609 1 98.69 76 HIS A C 1
ATOM 594 O O . HIS A 1 76 ? 1.441 -23.094 -8.828 1 98.69 76 HIS A O 1
ATOM 600 N N . LEU A 1 77 ? 3.463 -23.562 -9.562 1 98.75 77 LEU A N 1
ATOM 601 C CA . LEU A 1 77 ? 3.232 -23.203 -10.953 1 98.75 77 LEU A CA 1
ATOM 602 C C . LEU A 1 77 ? 2.062 -23.984 -11.539 1 98.75 77 LEU A C 1
ATOM 604 O O . LEU A 1 77 ? 1.221 -23.422 -12.242 1 98.75 77 LEU A O 1
ATOM 608 N N . GLU A 1 78 ? 1.981 -25.219 -11.211 1 98.81 78 GLU A N 1
ATOM 609 C CA . GLU A 1 78 ? 0.908 -26.031 -11.773 1 98.81 78 GLU A CA 1
ATOM 610 C C . GLU A 1 78 ? -0.454 -25.594 -11.242 1 98.81 78 GLU A C 1
ATOM 612 O O . GLU A 1 78 ? -1.433 -25.547 -11.992 1 98.81 78 GLU A O 1
ATOM 617 N N . VAL A 1 79 ? -0.47 -25.281 -10.039 1 98.88 79 VAL A N 1
ATOM 618 C CA . VAL A 1 79 ? -1.708 -24.797 -9.43 1 98.88 79 VAL A CA 1
ATOM 619 C C . VAL A 1 79 ? -2.072 -23.438 -10.016 1 98.88 79 VAL A C 1
ATOM 621 O O . VAL A 1 79 ? -3.234 -23.188 -10.344 1 98.88 79 VAL A O 1
ATOM 624 N N . MET A 1 80 ? -1.076 -22.578 -10.125 1 98.88 80 MET A N 1
ATOM 625 C CA . MET A 1 80 ? -1.306 -21.266 -10.727 1 98.88 80 MET A CA 1
ATOM 626 C C . MET A 1 80 ? -1.868 -21.406 -12.133 1 98.88 80 MET A C 1
ATOM 628 O O . MET A 1 80 ? -2.807 -20.688 -12.508 1 98.88 80 MET A O 1
ATOM 632 N N . ASP A 1 81 ? -1.329 -22.281 -12.883 1 98.81 81 ASP A N 1
ATOM 633 C CA . ASP A 1 81 ? -1.784 -22.531 -14.25 1 98.81 81 ASP A CA 1
ATOM 634 C C . ASP A 1 81 ? -3.244 -22.984 -14.266 1 98.81 81 ASP A C 1
ATOM 636 O O . ASP A 1 81 ? -4.047 -22.453 -15.039 1 98.81 81 ASP A O 1
ATOM 640 N N . GLU A 1 82 ? -3.58 -23.922 -13.461 1 98.81 82 GLU A N 1
ATOM 641 C CA . GLU A 1 82 ? -4.949 -24.406 -13.359 1 98.81 82 GLU A CA 1
ATOM 642 C C . GLU A 1 82 ? -5.918 -23.281 -12.992 1 98.81 82 GLU A C 1
ATOM 644 O O . GLU A 1 82 ? -6.98 -23.156 -13.594 1 98.81 82 GLU A O 1
ATOM 649 N N . LEU A 1 83 ? -5.543 -22.469 -12.016 1 98.88 83 LEU A N 1
ATOM 650 C CA . LEU A 1 83 ? -6.391 -21.359 -11.57 1 98.88 83 LEU A CA 1
ATOM 651 C C . LEU A 1 83 ? -6.613 -20.359 -12.703 1 98.88 83 LEU A C 1
ATOM 653 O O . LEU A 1 83 ? -7.742 -19.922 -12.93 1 98.88 83 LEU A O 1
ATOM 657 N N . LEU A 1 84 ? -5.582 -20.031 -13.43 1 98.75 84 LEU A N 1
ATOM 658 C CA . LEU A 1 84 ? -5.699 -19.062 -14.516 1 98.75 84 LEU A CA 1
ATOM 659 C C . LEU A 1 84 ? -6.559 -19.625 -15.648 1 98.75 84 LEU A C 1
ATOM 661 O O . LEU A 1 84 ? -7.383 -18.906 -16.219 1 98.75 84 LEU A O 1
ATOM 665 N N . GLU A 1 85 ? -6.391 -20.875 -15.938 1 98.25 85 GLU A N 1
ATOM 666 C CA . GLU A 1 85 ? -7.195 -21.531 -16.969 1 98.25 85 GLU A CA 1
ATOM 667 C C . GLU A 1 85 ? -8.68 -21.484 -16.609 1 98.25 85 GLU A C 1
ATOM 669 O O . GLU A 1 85 ? -9.531 -21.391 -17.5 1 98.25 85 GLU A O 1
ATOM 674 N N . ARG A 1 86 ? -8.914 -21.5 -15.391 1 98.06 86 ARG A N 1
ATOM 675 C CA . ARG A 1 86 ? -10.289 -21.562 -14.906 1 98.06 86 ARG A CA 1
ATOM 676 C C . ARG A 1 86 ? -10.844 -20.156 -14.664 1 98.06 86 ARG A C 1
ATOM 678 O O . ARG A 1 86 ? -11.953 -20 -14.156 1 98.06 86 ARG A O 1
ATOM 685 N N . GLY A 1 87 ? -10.055 -19.125 -14.938 1 98.19 87 GLY A N 1
ATOM 686 C CA . GLY A 1 87 ? -10.609 -17.781 -14.945 1 98.19 87 GLY A CA 1
ATOM 687 C C . GLY A 1 87 ? -10.172 -16.953 -13.758 1 98.19 87 GLY A C 1
ATOM 688 O O . GLY A 1 87 ? -10.797 -15.945 -13.43 1 98.19 87 GLY A O 1
ATOM 689 N N . ALA A 1 88 ? -9.125 -17.375 -13.047 1 98.75 88 ALA A N 1
ATOM 690 C CA . ALA A 1 88 ? -8.609 -16.562 -11.945 1 98.75 88 ALA A CA 1
ATOM 691 C C . ALA A 1 88 ? -8.18 -15.18 -12.438 1 98.75 88 ALA A C 1
ATOM 693 O O . ALA A 1 88 ? -7.594 -15.047 -13.516 1 98.75 88 ALA A O 1
ATOM 694 N N . ASN A 1 89 ? -8.484 -14.102 -11.609 1 98 89 ASN A N 1
ATOM 695 C CA . ASN A 1 89 ? -8.039 -12.742 -11.906 1 98 89 ASN A CA 1
ATOM 696 C C . ASN A 1 89 ? -6.57 -12.539 -11.547 1 98 89 ASN A C 1
ATOM 698 O O . ASN A 1 89 ? -6.215 -12.469 -10.375 1 98 89 ASN A O 1
ATOM 702 N N . ILE A 1 90 ? -5.777 -12.445 -12.562 1 98.12 90 ILE A N 1
ATOM 703 C CA . ILE A 1 90 ? -4.328 -12.414 -12.391 1 98.12 90 ILE A CA 1
ATOM 704 C C . ILE A 1 90 ? -3.922 -11.148 -11.648 1 98.12 90 ILE A C 1
ATOM 706 O O . ILE A 1 90 ? -2.873 -11.109 -11 1 98.12 90 ILE A O 1
ATOM 710 N N . ASP A 1 91 ? -4.762 -10.094 -11.695 1 95.44 91 ASP A N 1
ATOM 711 C CA . ASP A 1 91 ? -4.449 -8.812 -11.062 1 95.44 91 ASP A CA 1
ATOM 712 C C . ASP A 1 91 ? -5.363 -8.555 -9.867 1 95.44 91 ASP A C 1
ATOM 714 O O . ASP A 1 91 ? -5.629 -7.402 -9.523 1 95.44 91 ASP A O 1
ATOM 718 N N . ALA A 1 92 ? -5.914 -9.711 -9.312 1 94.56 92 ALA A N 1
ATOM 719 C CA . ALA A 1 92 ? -6.707 -9.547 -8.102 1 94.56 92 ALA A CA 1
ATOM 720 C C . ALA A 1 92 ? -5.906 -8.828 -7.016 1 94.56 92 ALA A C 1
ATOM 722 O O . ALA A 1 92 ? -4.695 -9.031 -6.891 1 94.56 92 ALA A O 1
ATOM 723 N N . ARG A 1 93 ? -6.578 -7.996 -6.211 1 91 93 ARG A N 1
ATOM 724 C CA . ARG A 1 93 ? -5.891 -7.238 -5.168 1 91 93 ARG A CA 1
ATOM 725 C C . ARG A 1 93 ? -6.469 -7.551 -3.793 1 91 93 ARG A C 1
ATOM 727 O O . ARG A 1 93 ? -7.684 -7.672 -3.637 1 91 93 ARG A O 1
ATOM 734 N N . THR A 1 94 ? -5.582 -7.715 -2.854 1 89.31 94 THR A N 1
ATOM 735 C CA . THR A 1 94 ? -6.008 -7.883 -1.467 1 89.31 94 THR A CA 1
ATOM 736 C C . THR A 1 94 ? -6.691 -6.617 -0.955 1 89.31 94 THR A C 1
ATOM 738 O O . THR A 1 94 ? -6.586 -5.555 -1.572 1 89.31 94 THR A O 1
ATOM 741 N N . LYS A 1 95 ? -7.461 -6.949 0.097 1 81.19 95 LYS A N 1
ATOM 742 C CA . LYS A 1 95 ? -8.156 -5.832 0.726 1 81.19 95 LYS A CA 1
ATOM 743 C C . LYS A 1 95 ? -7.383 -5.312 1.933 1 81.19 95 LYS A C 1
ATOM 745 O O . LYS A 1 95 ? -6.762 -6.09 2.658 1 81.19 95 LYS A O 1
ATOM 750 N N . GLY A 1 96 ? -7.121 -4.035 2.068 1 76.12 96 GLY A N 1
ATOM 751 C CA . GLY A 1 96 ? -6.387 -3.379 3.139 1 76.12 96 GLY A CA 1
ATOM 752 C C . GLY A 1 96 ? -5.871 -2.008 2.752 1 76.12 96 GLY A C 1
ATOM 753 O O . GLY A 1 96 ? -6.484 -1.312 1.941 1 76.12 96 GLY A O 1
ATOM 754 N N . ALA A 1 97 ? -4.707 -1.705 3.512 1 70.88 97 ALA A N 1
ATOM 755 C CA . ALA A 1 97 ? -4.137 -0.378 3.295 1 70.88 97 ALA A CA 1
ATOM 756 C C . ALA A 1 97 ? -3.545 -0.257 1.894 1 70.88 97 ALA A C 1
ATOM 758 O O . ALA A 1 97 ? -3.473 0.84 1.336 1 70.88 97 ALA A O 1
ATOM 759 N N . CYS A 1 98 ? -3.146 -1.4 1.409 1 77.44 98 CYS A N 1
ATOM 760 C CA . CYS A 1 98 ? -2.623 -1.476 0.05 1 77.44 98 CYS A CA 1
ATOM 761 C C . CYS A 1 98 ? -3.07 -2.762 -0.637 1 77.44 98 CYS A C 1
ATOM 763 O O . CYS A 1 98 ? -3.363 -3.756 0.029 1 77.44 98 CYS A O 1
ATOM 765 N N . GLY A 1 99 ? -3.301 -2.746 -1.872 1 85.25 99 GLY A N 1
ATOM 766 C CA . GLY A 1 99 ? -3.734 -3.896 -2.648 1 85.25 99 GLY A CA 1
ATOM 767 C C . GLY A 1 99 ? -2.594 -4.605 -3.352 1 85.25 99 GLY A C 1
ATOM 768 O O . GLY A 1 99 ? -2.105 -4.137 -4.383 1 85.25 99 GLY A O 1
ATOM 769 N N . TRP A 1 100 ? -2.209 -5.793 -2.756 1 89.75 100 TRP A N 1
ATOM 770 C CA . TRP A 1 100 ? -1.139 -6.57 -3.373 1 89.75 100 TRP A CA 1
ATOM 771 C C . TRP A 1 100 ? -1.702 -7.594 -4.348 1 89.75 100 TRP A C 1
ATOM 773 O O . TRP A 1 100 ? -2.713 -8.242 -4.066 1 89.75 100 TRP A O 1
ATOM 783 N N . THR A 1 101 ? -1.018 -7.672 -5.426 1 94.25 101 THR A N 1
ATOM 784 C CA . THR A 1 101 ? -1.389 -8.664 -6.43 1 94.25 101 THR A CA 1
ATOM 785 C C . THR A 1 101 ? -0.648 -9.977 -6.191 1 94.25 101 THR A C 1
ATOM 787 O O . THR A 1 101 ? 0.276 -10.031 -5.375 1 94.25 101 THR A O 1
ATOM 790 N N . PRO A 1 102 ? -1.117 -11.055 -6.91 1 97.38 102 PRO A N 1
ATOM 791 C CA . PRO A 1 102 ? -0.341 -12.289 -6.855 1 97.38 102 PRO A CA 1
ATOM 792 C C . PRO A 1 102 ? 1.119 -12.094 -7.258 1 97.38 102 PRO A C 1
ATOM 794 O O . PRO A 1 102 ? 2.012 -12.711 -6.676 1 97.38 102 PRO A O 1
ATOM 797 N N . LEU A 1 103 ? 1.367 -11.211 -8.188 1 97 103 LEU A N 1
ATOM 798 C CA . LEU A 1 103 ? 2.73 -10.898 -8.602 1 97 103 LEU A CA 1
ATOM 799 C C . LEU A 1 103 ? 3.537 -10.328 -7.445 1 97 103 LEU A C 1
ATOM 801 O O . LEU A 1 103 ? 4.668 -10.75 -7.203 1 97 103 LEU A O 1
ATOM 805 N N . HIS A 1 104 ? 2.914 -9.375 -6.77 1 94.62 104 HIS A N 1
ATOM 806 C CA . HIS A 1 104 ? 3.578 -8.789 -5.609 1 94.62 104 HIS A CA 1
ATOM 807 C C . HIS A 1 104 ? 3.92 -9.852 -4.574 1 94.62 104 HIS A C 1
ATOM 809 O O . HIS A 1 104 ? 5.02 -9.852 -4.02 1 94.62 104 HIS A O 1
ATOM 815 N N . THR A 1 105 ? 3.002 -10.727 -4.332 1 94.69 105 THR A N 1
ATOM 816 C CA . THR A 1 105 ? 3.176 -11.781 -3.344 1 94.69 105 THR A CA 1
ATOM 817 C C . THR A 1 105 ? 4.309 -12.719 -3.748 1 94.69 105 THR A C 1
ATOM 819 O O . THR A 1 105 ? 5.172 -13.047 -2.932 1 94.69 105 THR A O 1
ATOM 822 N N . ALA A 1 106 ? 4.305 -13.148 -4.961 1 97.31 106 ALA A N 1
ATOM 823 C CA . ALA A 1 106 ? 5.375 -14.008 -5.469 1 97.31 106 ALA A CA 1
ATOM 824 C C . ALA A 1 106 ? 6.734 -13.32 -5.344 1 97.31 106 ALA A C 1
ATOM 826 O O . ALA A 1 106 ? 7.719 -13.953 -4.957 1 97.31 106 ALA A O 1
ATOM 827 N N . ALA A 1 107 ? 6.801 -12.07 -5.691 1 95.75 107 ALA A N 1
ATOM 828 C CA . ALA A 1 107 ? 8.039 -11.297 -5.66 1 95.75 107 ALA A CA 1
ATOM 829 C C . ALA A 1 107 ? 8.555 -11.133 -4.234 1 95.75 107 ALA A C 1
ATOM 831 O O . ALA A 1 107 ? 9.75 -11.266 -3.98 1 95.75 107 ALA A O 1
ATOM 832 N N . LYS A 1 108 ? 7.641 -10.844 -3.393 1 93.19 108 LYS A N 1
ATOM 833 C CA . LYS A 1 108 ? 8.016 -10.703 -1.987 1 93.19 108 LYS A CA 1
ATOM 834 C C . LYS A 1 108 ? 8.625 -11.992 -1.449 1 93.19 108 LYS A C 1
ATOM 836 O O . LYS A 1 108 ? 9.609 -11.953 -0.705 1 93.19 108 LYS A O 1
ATOM 841 N N . GLU A 1 109 ? 8.047 -13.117 -1.861 1 95.5 109 GLU A N 1
ATOM 842 C CA . GLU A 1 109 ? 8.484 -14.422 -1.372 1 95.5 109 GLU A CA 1
ATOM 843 C C . GLU A 1 109 ? 9.641 -14.961 -2.215 1 95.5 109 GLU A C 1
ATOM 845 O O . GLU A 1 109 ? 10.047 -16.109 -2.043 1 95.5 109 GLU A O 1
ATOM 850 N N . ARG A 1 110 ? 10.086 -14.227 -3.123 1 95.62 110 ARG A N 1
ATOM 851 C CA . ARG A 1 110 ? 11.242 -14.539 -3.955 1 95.62 110 ARG A CA 1
ATOM 852 C C . ARG A 1 110 ? 11.031 -15.836 -4.727 1 95.62 110 ARG A C 1
ATOM 854 O O . ARG A 1 110 ? 11.914 -16.688 -4.77 1 95.62 110 ARG A O 1
ATOM 861 N N . LYS A 1 111 ? 9.844 -15.984 -5.207 1 97.25 111 LYS A N 1
ATOM 862 C CA . LYS A 1 111 ? 9.531 -17.094 -6.113 1 97.25 111 LYS A CA 1
ATOM 863 C C . LYS A 1 111 ? 9.742 -16.688 -7.57 1 97.25 111 LYS A C 1
ATOM 865 O O . LYS A 1 111 ? 8.789 -16.344 -8.273 1 97.25 111 LYS A O 1
ATOM 870 N N . ARG A 1 112 ? 10.891 -16.844 -8.055 1 96.94 112 ARG A N 1
ATOM 871 C CA . ARG A 1 112 ? 11.305 -16.297 -9.344 1 96.94 112 ARG A CA 1
ATOM 872 C C . ARG A 1 112 ? 10.484 -16.906 -10.484 1 96.94 112 ARG A C 1
ATOM 874 O O . ARG A 1 112 ? 10 -16.172 -11.352 1 96.94 112 ARG A O 1
ATOM 881 N N . GLU A 1 113 ? 10.367 -18.156 -10.445 1 97.94 113 GLU A N 1
ATOM 882 C CA . GLU A 1 113 ? 9.641 -18.812 -11.516 1 97.94 113 GLU A CA 1
ATOM 883 C C . GLU A 1 113 ? 8.164 -18.422 -11.523 1 97.94 113 GLU A C 1
ATOM 885 O O . GLU A 1 113 ? 7.555 -18.297 -12.586 1 97.94 113 GLU A O 1
ATOM 890 N N . ALA A 1 114 ? 7.613 -18.234 -10.375 1 98.38 114 ALA A N 1
ATOM 891 C CA . ALA A 1 114 ? 6.23 -17.766 -10.281 1 98.38 114 ALA A CA 1
ATOM 892 C C . ALA A 1 114 ? 6.09 -16.344 -10.836 1 98.38 114 ALA A C 1
ATOM 894 O O . ALA A 1 114 ? 5.113 -16.031 -11.516 1 98.38 114 ALA A O 1
ATOM 895 N N . VAL A 1 115 ? 7.043 -15.531 -10.539 1 97.75 115 VAL A N 1
ATOM 896 C CA . VAL A 1 115 ? 7.059 -14.164 -11.047 1 97.75 115 VAL A CA 1
ATOM 897 C C . VAL A 1 115 ? 7.082 -14.18 -12.578 1 97.75 115 VAL A C 1
ATOM 899 O O . VAL A 1 115 ? 6.27 -13.508 -13.219 1 97.75 115 VAL A O 1
ATOM 902 N N . LYS A 1 116 ? 7.926 -14.961 -13.117 1 96.75 116 LYS A N 1
ATOM 903 C CA . LYS A 1 116 ? 8.047 -15.07 -14.57 1 96.75 116 LYS A CA 1
ATOM 904 C C . LYS A 1 116 ? 6.742 -15.578 -15.188 1 96.75 116 LYS A C 1
ATOM 906 O O . LYS A 1 116 ? 6.266 -15.023 -16.172 1 96.75 116 LYS A O 1
ATOM 911 N N . PHE A 1 117 ? 6.203 -16.562 -14.578 1 98.31 117 PHE A N 1
ATOM 912 C CA . PHE A 1 117 ? 4.961 -17.172 -15.047 1 98.31 117 PHE A CA 1
ATOM 913 C C . PHE A 1 117 ? 3.842 -16.141 -15.109 1 98.31 117 PHE A C 1
ATOM 915 O O . PHE A 1 117 ? 3.1 -16.078 -16.094 1 98.31 117 PHE A O 1
ATOM 922 N N . LEU A 1 118 ? 3.721 -15.336 -14.07 1 98.44 118 LEU A N 1
ATOM 923 C CA . LEU A 1 118 ? 2.668 -14.328 -14.016 1 98.44 118 LEU A CA 1
ATOM 924 C C . LEU A 1 118 ? 2.871 -13.266 -15.094 1 98.44 118 LEU A C 1
ATOM 926 O O . LEU A 1 118 ? 1.914 -12.852 -15.758 1 98.44 118 LEU A O 1
ATOM 930 N N . ILE A 1 119 ? 4.07 -12.867 -15.305 1 96.88 119 ILE A N 1
ATOM 931 C CA . ILE A 1 119 ? 4.367 -11.867 -16.328 1 96.88 119 ILE A CA 1
ATOM 932 C C . ILE A 1 119 ? 4.051 -12.43 -17.703 1 96.88 119 ILE A C 1
ATOM 934 O O . ILE A 1 119 ? 3.404 -11.773 -18.531 1 96.88 119 ILE A O 1
ATOM 938 N N . GLU A 1 120 ? 4.426 -13.641 -17.906 1 95.94 120 GLU A N 1
ATOM 939 C CA . GLU A 1 120 ? 4.18 -14.297 -19.188 1 95.94 120 GLU A CA 1
ATOM 940 C C . GLU A 1 120 ? 2.684 -14.43 -19.453 1 95.94 120 GLU A C 1
ATOM 942 O O . GLU A 1 120 ? 2.26 -14.492 -20.609 1 95.94 120 GLU A O 1
ATOM 947 N N . ASN A 1 121 ? 1.927 -14.445 -18.422 1 97.06 121 ASN A N 1
ATOM 948 C CA . ASN A 1 121 ? 0.489 -14.641 -18.578 1 97.06 121 ASN A CA 1
ATOM 949 C C . ASN A 1 121 ? -0.268 -13.32 -18.484 1 97.06 121 ASN A C 1
ATOM 951 O O . ASN A 1 121 ? -1.493 -13.305 -18.344 1 97.06 121 ASN A O 1
ATOM 955 N N . GLY A 1 122 ? 0.429 -12.234 -18.375 1 94.94 122 GLY A N 1
ATOM 956 C CA . GLY A 1 122 ? -0.22 -10.953 -18.609 1 94.94 122 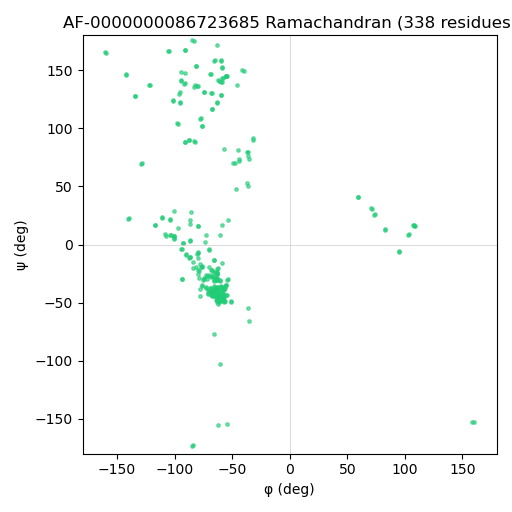GLY A CA 1
ATOM 957 C C . GLY A 1 122 ? -0.421 -10.148 -17.344 1 94.94 122 GLY A C 1
ATOM 958 O O . GLY A 1 122 ? -1.222 -9.211 -17.312 1 94.94 122 GLY A O 1
ATOM 959 N N . ALA A 1 123 ? 0.262 -10.492 -16.281 1 96.38 123 ALA A N 1
ATOM 960 C CA . ALA A 1 123 ? 0.169 -9.672 -15.07 1 96.38 123 ALA A CA 1
ATOM 961 C C . ALA A 1 123 ? 0.588 -8.234 -15.352 1 96.38 123 ALA A C 1
ATOM 963 O O . ALA A 1 123 ? 1.543 -7.992 -16.094 1 96.38 123 ALA A O 1
ATOM 964 N N . PHE A 1 124 ? -0.102 -7.324 -14.695 1 91.75 124 PHE A N 1
ATOM 965 C CA . PHE A 1 124 ? 0.158 -5.906 -14.914 1 91.75 124 PHE A CA 1
ATOM 966 C C . PHE A 1 124 ? 1.377 -5.449 -14.125 1 91.75 124 PHE A C 1
ATOM 968 O O . PHE A 1 124 ? 1.562 -5.852 -12.969 1 91.75 124 PHE A O 1
ATOM 975 N N . LEU A 1 125 ? 2.217 -4.66 -14.797 1 89.38 125 LEU A N 1
ATOM 976 C CA . LEU A 1 125 ? 3.359 -3.992 -14.18 1 89.38 125 LEU A CA 1
ATOM 977 C C . LEU A 1 125 ? 3.436 -2.533 -14.617 1 89.38 125 LEU A C 1
ATOM 979 O O . LEU A 1 125 ? 3.391 -2.234 -15.812 1 89.38 125 LEU A O 1
ATOM 983 N N . PRO A 1 126 ? 3.531 -1.603 -13.633 1 87.06 126 PRO A N 1
ATOM 984 C CA . PRO A 1 126 ? 3.797 -0.22 -14.039 1 87.06 126 PRO A CA 1
ATOM 985 C C . PRO A 1 126 ? 5.109 -0.071 -14.805 1 87.06 126 PRO A C 1
ATOM 987 O O . PRO A 1 126 ? 6.02 -0.888 -14.641 1 87.06 126 PRO A O 1
ATOM 990 N N . ASP A 1 127 ? 5.227 1.003 -15.578 1 86.25 127 ASP A N 1
ATOM 991 C CA . ASP A 1 127 ? 6.406 1.212 -16.406 1 86.25 127 ASP A CA 1
ATOM 992 C C . ASP A 1 127 ? 7.648 1.461 -15.555 1 86.25 127 ASP A C 1
ATOM 994 O O . ASP A 1 127 ? 8.719 0.926 -15.836 1 86.25 127 ASP A O 1
ATOM 998 N N . ASP A 1 128 ? 7.492 2.242 -14.602 1 89.44 128 ASP A N 1
ATOM 999 C CA . ASP A 1 128 ? 8.602 2.58 -13.719 1 89.44 128 ASP A CA 1
ATOM 1000 C C . ASP A 1 128 ? 8.602 1.696 -12.477 1 89.44 128 ASP A C 1
ATOM 1002 O O . ASP A 1 128 ? 7.617 1.657 -11.734 1 89.44 128 ASP A O 1
ATOM 1006 N N . ILE A 1 129 ? 9.727 0.985 -12.281 1 89.12 129 ILE A N 1
ATOM 1007 C CA . ILE A 1 129 ? 9.844 0.036 -11.18 1 89.12 129 ILE A CA 1
ATOM 1008 C C . ILE A 1 129 ? 9.727 0.775 -9.844 1 89.12 129 ILE A C 1
ATOM 1010 O O . ILE A 1 129 ? 9.32 0.192 -8.836 1 89.12 129 ILE A O 1
ATOM 1014 N N . ASN A 1 130 ? 9.961 2.057 -9.844 1 85.69 130 ASN A N 1
ATOM 1015 C CA . ASN A 1 130 ? 9.977 2.818 -8.602 1 85.69 130 ASN A CA 1
ATOM 1016 C C . ASN A 1 130 ? 8.672 3.582 -8.391 1 85.69 130 ASN A C 1
ATOM 1018 O O . ASN A 1 130 ? 8.562 4.387 -7.469 1 85.69 130 ASN A O 1
ATOM 1022 N N . ASP A 1 131 ? 7.762 3.283 -9.281 1 84 131 ASP A N 1
ATOM 1023 C CA . ASP A 1 131 ? 6.484 3.977 -9.141 1 84 131 ASP A CA 1
ATOM 1024 C C . ASP A 1 131 ? 5.66 3.379 -8 1 84 131 ASP A C 1
ATOM 1026 O O . ASP A 1 131 ? 4.988 2.359 -8.18 1 84 131 ASP A O 1
ATOM 1030 N N . CYS A 1 132 ? 5.688 4.133 -6.859 1 83.75 132 CYS A N 1
ATOM 1031 C CA . CYS A 1 132 ? 4.953 3.68 -5.684 1 83.75 132 CYS A CA 1
ATOM 1032 C C . CYS A 1 132 ? 3.666 4.473 -5.504 1 83.75 132 CYS A C 1
ATOM 1034 O O . CYS A 1 132 ? 2.969 4.312 -4.5 1 83.75 132 CYS A O 1
ATOM 1036 N N . ARG A 1 133 ? 3.348 5.25 -6.422 1 82.06 133 ARG A N 1
ATOM 1037 C CA . ARG A 1 133 ? 2.182 6.117 -6.289 1 82.06 133 ARG A CA 1
ATOM 1038 C C . ARG A 1 133 ? 0.889 5.324 -6.449 1 82.06 133 ARG A C 1
ATOM 1040 O O . ARG A 1 133 ? 0.776 4.488 -7.352 1 82.06 133 ARG A O 1
ATOM 1047 N N . PHE A 1 134 ? 0.017 5.539 -5.539 1 84.44 134 PHE A N 1
ATOM 1048 C CA . PHE A 1 134 ? -1.278 4.875 -5.617 1 84.44 134 PHE A CA 1
ATOM 1049 C C . PHE A 1 134 ? -2.312 5.605 -4.766 1 84.44 134 PHE A C 1
ATOM 1051 O O . PHE A 1 134 ? -1.966 6.488 -3.982 1 84.44 134 PHE A O 1
ATOM 1058 N N . ASN A 1 135 ? -3.533 5.254 -5.023 1 88.38 135 ASN A N 1
ATOM 1059 C CA . ASN A 1 135 ? -4.602 5.582 -4.086 1 88.38 135 ASN A CA 1
ATOM 1060 C C . ASN A 1 135 ? -4.992 4.371 -3.24 1 88.38 135 ASN A C 1
ATOM 1062 O O . ASN A 1 135 ? -5.23 3.287 -3.773 1 88.38 135 ASN A O 1
ATOM 1066 N N . PRO A 1 136 ? -4.875 4.648 -1.951 1 86.31 136 PRO A N 1
ATOM 1067 C CA . PRO A 1 136 ? -5.477 3.574 -1.159 1 86.31 136 PRO A CA 1
ATOM 1068 C C . PRO A 1 136 ? -6.953 3.357 -1.484 1 86.31 136 PRO A C 1
ATOM 1070 O O . PRO A 1 136 ? -7.621 4.27 -1.976 1 86.31 136 PRO A O 1
ATOM 1073 N N . PRO A 1 137 ? -7.395 2.064 -1.257 1 82.69 137 PRO A N 1
ATOM 1074 C CA . PRO A 1 137 ? -8.82 1.84 -1.481 1 82.69 137 PRO A CA 1
ATOM 1075 C C . PRO A 1 137 ? -9.703 2.789 -0.671 1 82.69 137 PRO A C 1
ATOM 1077 O O . PRO A 1 137 ? -9.383 3.104 0.478 1 82.69 137 PRO A O 1
ATOM 1080 N N . LEU A 1 138 ? -10.836 3.205 -1.237 1 85.06 138 LEU A N 1
ATOM 1081 C CA . LEU A 1 138 ? -11.695 4.23 -0.659 1 85.06 138 LEU A CA 1
ATOM 1082 C C . LEU A 1 138 ? -12.305 3.748 0.653 1 85.06 138 LEU A C 1
ATOM 1084 O O . LEU A 1 138 ? -12.57 4.551 1.551 1 85.06 138 LEU A O 1
ATOM 1088 N N . HIS A 1 139 ? -12.539 2.461 0.789 1 81.81 139 HIS A N 1
ATOM 1089 C CA . HIS A 1 139 ? -13.117 1.969 2.033 1 81.81 139 HIS A CA 1
ATOM 1090 C C . HIS A 1 139 ? -12.133 2.107 3.191 1 81.81 139 HIS A C 1
ATOM 1092 O O . HIS A 1 139 ? -12.539 2.193 4.352 1 81.81 139 HIS A O 1
ATOM 1098 N N . TYR A 1 140 ? -10.891 2.191 2.918 1 80.69 140 TYR A N 1
ATOM 1099 C CA . TYR A 1 140 ? -9.852 2.381 3.93 1 80.69 140 TYR A CA 1
ATOM 1100 C C . TYR A 1 140 ? -9.539 3.861 4.109 1 80.69 140 TYR A C 1
ATOM 1102 O O . TYR A 1 140 ? -9.094 4.281 5.184 1 80.69 140 TYR A O 1
ATOM 1110 N N . CYS A 1 141 ? -9.703 4.613 3.045 1 87.31 141 CYS A N 1
ATOM 1111 C CA . CYS A 1 141 ? -9.398 6.039 3.033 1 87.31 141 CYS A CA 1
ATOM 1112 C C . CYS A 1 141 ? -10.578 6.848 2.498 1 87.31 141 CYS A C 1
ATOM 1114 O O . CYS A 1 141 ? -10.477 7.461 1.433 1 87.31 141 CYS A O 1
ATOM 1116 N N . PRO A 1 142 ? -11.617 6.906 3.266 1 84.5 142 PRO A N 1
ATOM 1117 C CA . PRO A 1 142 ? -12.836 7.535 2.76 1 84.5 142 PRO A CA 1
ATOM 1118 C C . PRO A 1 142 ? -12.664 9.031 2.514 1 84.5 142 PRO A C 1
ATOM 1120 O O . PRO A 1 142 ? -13.32 9.594 1.63 1 84.5 142 PRO A O 1
ATOM 1123 N N . GLY A 1 143 ? -11.82 9.688 3.207 1 92.19 143 GLY A N 1
ATOM 1124 C CA . GLY A 1 143 ? -11.602 11.117 3.055 1 92.19 143 GLY A CA 1
ATOM 1125 C C . GLY A 1 143 ? -10.914 11.484 1.753 1 92.19 143 GLY A C 1
ATOM 1126 O O . GLY A 1 143 ? -10.758 12.664 1.438 1 92.19 143 GLY A O 1
ATOM 1127 N N . LEU A 1 144 ? -10.531 10.508 0.967 1 93.56 144 LEU A N 1
ATOM 1128 C CA . LEU A 1 144 ? -9.844 10.758 -0.295 1 93.56 144 LEU A CA 1
ATOM 1129 C C . LEU A 1 144 ? -10.742 11.508 -1.266 1 93.56 144 LEU A C 1
ATOM 1131 O O . LEU A 1 144 ? -10.258 12.281 -2.098 1 93.56 144 LEU A O 1
ATOM 1135 N N . GLU A 1 145 ? -12.016 11.312 -1.147 1 94.12 145 GLU A N 1
ATOM 1136 C CA . GLU A 1 145 ? -12.969 12 -2.008 1 94.12 145 GLU A CA 1
ATOM 1137 C C . GLU A 1 145 ? -12.852 13.516 -1.854 1 94.12 145 GLU A C 1
ATOM 1139 O O . GLU A 1 145 ? -13.016 14.258 -2.824 1 94.12 145 GLU A O 1
ATOM 1144 N N . TRP A 1 146 ? -12.609 13.992 -0.689 1 95.19 146 TRP A N 1
ATOM 1145 C CA . TRP A 1 146 ? -12.461 15.422 -0.447 1 95.19 146 TRP A CA 1
ATOM 1146 C C . TRP A 1 146 ? -11.273 15.984 -1.213 1 95.19 146 TRP A C 1
ATOM 1148 O O . TRP A 1 146 ? -11.297 17.141 -1.658 1 95.19 146 TRP A O 1
ATOM 1158 N N . ALA A 1 147 ? -10.18 15.219 -1.327 1 95.5 147 ALA A N 1
ATOM 1159 C CA . ALA A 1 147 ? -9 15.641 -2.08 1 95.5 147 ALA A CA 1
ATOM 1160 C C . ALA A 1 147 ? -9.352 15.898 -3.543 1 95.5 147 ALA A C 1
ATOM 1162 O O . ALA A 1 147 ? -8.938 16.906 -4.117 1 95.5 147 ALA A O 1
ATOM 1163 N N . TYR A 1 148 ? -10.086 15.07 -4.082 1 94.62 148 TYR A N 1
ATOM 1164 C CA . TYR A 1 148 ? -10.445 15.195 -5.492 1 94.62 148 TYR A CA 1
ATOM 1165 C C . TYR A 1 148 ? -11.438 16.344 -5.703 1 94.62 148 TYR A C 1
ATOM 1167 O O . TYR A 1 148 ? -11.391 17.016 -6.73 1 94.62 148 TYR A O 1
ATOM 1175 N N . GLU A 1 149 ? -12.336 16.5 -4.754 1 93.94 149 GLU A N 1
ATOM 1176 C CA . GLU A 1 149 ? -13.219 17.672 -4.805 1 93.94 149 GLU A CA 1
ATOM 1177 C C . GLU A 1 149 ? -12.414 18.969 -4.816 1 93.94 149 GLU A C 1
ATOM 1179 O O . GLU A 1 149 ? -12.703 19.875 -5.602 1 93.94 149 GLU A O 1
ATOM 1184 N N . GLU A 1 150 ? -11.469 18.984 -3.945 1 94 150 GLU A N 1
ATOM 1185 C CA . GLU A 1 150 ? -10.633 20.188 -3.857 1 94 150 GLU A CA 1
ATOM 1186 C C . GLU A 1 150 ? -9.812 20.391 -5.129 1 94 150 GLU A C 1
ATOM 1188 O O . GLU A 1 150 ? -9.648 21.516 -5.598 1 94 150 GLU A O 1
ATOM 1193 N N . MET A 1 151 ? -9.242 19.344 -5.664 1 92.5 151 MET A N 1
ATOM 1194 C CA . MET A 1 151 ? -8.477 19.406 -6.902 1 92.5 151 MET A CA 1
ATOM 1195 C C . MET A 1 151 ? -9.328 19.953 -8.047 1 92.5 151 MET A C 1
ATOM 1197 O O . MET A 1 151 ? -8.859 20.781 -8.828 1 92.5 151 MET A O 1
ATOM 1201 N N . LYS A 1 152 ? -10.508 19.516 -8.164 1 92.56 152 LYS A N 1
ATOM 1202 C CA . LYS A 1 152 ? -11.422 20 -9.195 1 92.56 152 LYS A CA 1
ATOM 1203 C C . LYS A 1 152 ? -11.711 21.484 -9.008 1 92.56 152 LYS A C 1
ATOM 1205 O O . LYS A 1 152 ? -11.773 22.234 -9.984 1 92.56 152 LYS A O 1
ATOM 1210 N N . ARG A 1 153 ? -11.938 21.797 -7.781 1 91.81 153 ARG A N 1
ATOM 1211 C CA . ARG A 1 153 ? -12.188 23.203 -7.461 1 91.81 153 ARG A CA 1
ATOM 1212 C C . ARG A 1 153 ? -11.023 24.094 -7.906 1 91.81 153 ARG A C 1
ATOM 1214 O O . ARG A 1 153 ? -11.234 25.141 -8.516 1 91.81 153 ARG A O 1
ATOM 1221 N N . LEU A 1 154 ? -9.789 23.672 -7.633 1 90.44 154 LEU A N 1
ATOM 1222 C CA . LEU A 1 154 ? -8.594 24.422 -8.008 1 90.44 154 LEU A CA 1
ATOM 1223 C C . LEU A 1 154 ? -8.477 24.531 -9.523 1 90.44 154 LEU A C 1
ATOM 1225 O O . LEU A 1 154 ? -8.055 25.562 -10.047 1 90.44 154 LEU A O 1
ATOM 1229 N N . GLN A 1 155 ? -8.773 23.422 -10.203 1 88.38 155 GLN A N 1
ATOM 1230 C CA . GLN A 1 155 ? -8.695 23.391 -11.664 1 88.38 155 GLN A CA 1
ATOM 1231 C C . GLN A 1 155 ? -9.719 24.344 -12.281 1 88.38 155 GLN A C 1
ATOM 1233 O O . GLN A 1 155 ? -9.445 24.984 -13.297 1 88.38 155 GLN A O 1
ATOM 1238 N N . ARG A 1 156 ? -10.852 24.438 -11.727 1 87.12 156 ARG A N 1
ATOM 1239 C CA . ARG A 1 156 ? -11.898 25.344 -12.195 1 87.12 156 ARG A CA 1
ATOM 1240 C C . ARG A 1 156 ? -11.508 26.797 -11.961 1 87.12 156 ARG A C 1
ATOM 1242 O O . ARG A 1 156 ? -11.758 27.656 -12.812 1 87.12 156 ARG A O 1
ATOM 1249 N N . ASP A 1 157 ? -10.938 27.062 -10.836 1 83.38 157 ASP A N 1
ATOM 1250 C CA . ASP A 1 157 ? -10.508 28.406 -10.5 1 83.38 157 ASP A CA 1
ATOM 1251 C C . ASP A 1 157 ? -9.312 28.828 -11.352 1 83.38 157 ASP A C 1
ATOM 1253 O O . ASP A 1 157 ? -9.18 30 -11.711 1 83.38 157 ASP A O 1
ATOM 1257 N N . GLY A 1 158 ? -8.438 27.922 -11.555 1 71.5 158 GLY A N 1
ATOM 1258 C CA . GLY A 1 158 ? -7.289 28.219 -12.398 1 71.5 158 GLY A CA 1
ATOM 1259 C C . GLY A 1 158 ? -7.664 28.469 -13.844 1 71.5 158 GLY A C 1
ATOM 1260 O O . GLY A 1 158 ? -7.012 29.266 -14.531 1 71.5 158 GLY A O 1
ATOM 1261 N N . SER A 1 159 ? -8.562 27.719 -14.375 1 64.38 159 SER A N 1
ATOM 1262 C CA . SER A 1 159 ? -9.047 27.938 -15.734 1 64.38 159 SER A CA 1
ATOM 1263 C C . SER A 1 159 ? -9.773 29.266 -15.852 1 64.38 159 SER A C 1
ATOM 1265 O O . SER A 1 159 ? -9.766 29.891 -16.906 1 64.38 159 SER A O 1
ATOM 1267 N N . SER A 1 160 ? -10.375 29.703 -14.789 1 61.84 160 SER A N 1
ATOM 1268 C CA . SER A 1 160 ? -11.086 30.984 -14.82 1 61.84 160 SER A CA 1
ATOM 1269 C C . SER A 1 160 ? -10.125 32.156 -14.781 1 61.84 160 SER A C 1
ATOM 1271 O O . SER A 1 160 ? -10.391 33.219 -15.359 1 61.84 160 SER A O 1
ATOM 1273 N N . SER A 1 161 ? -9.031 32.062 -14.07 1 55.69 161 SER A N 1
ATOM 1274 C CA . SER A 1 161 ? -8.086 33.156 -14.031 1 55.69 161 SER A CA 1
ATOM 1275 C C . SER A 1 161 ? -7.336 33.281 -15.359 1 55.69 161 SER A C 1
ATOM 1277 O O . SER A 1 161 ? -6.766 34.344 -15.656 1 55.69 161 SER A O 1
ATOM 1279 N N . ALA A 1 162 ? -7.184 32.25 -16.078 1 54.12 162 ALA A N 1
ATOM 1280 C CA . ALA A 1 162 ? -6.477 32.344 -17.359 1 54.12 162 ALA A CA 1
ATOM 1281 C C . ALA A 1 162 ? -7.348 33 -18.422 1 54.12 162 ALA A C 1
ATOM 1283 O O . ALA A 1 162 ? -6.836 33.594 -19.359 1 54.12 162 ALA A O 1
ATOM 1284 N N . GLY A 1 163 ? -8.594 32.781 -18.25 1 49.97 163 GLY A N 1
ATOM 1285 C CA . GLY A 1 163 ? -9.484 33.375 -19.234 1 49.97 163 GLY A CA 1
ATOM 1286 C C . GLY A 1 163 ? -9.602 34.875 -19.125 1 49.97 163 GLY A C 1
ATOM 1287 O O . GLY A 1 163 ? -10.062 35.562 -20.062 1 49.97 163 GLY A O 1
ATOM 1288 N N . GLU A 1 164 ? -9.453 35.375 -17.922 1 51.41 164 GLU A N 1
ATOM 1289 C CA . GLU A 1 164 ? -9.758 36.812 -17.812 1 51.41 164 GLU A CA 1
ATOM 1290 C C . GLU A 1 164 ? -8.586 37.656 -18.312 1 51.41 164 GLU A C 1
ATOM 1292 O O . GLU A 1 164 ? -8.742 38.844 -18.547 1 51.41 164 GLU A O 1
ATOM 1297 N N . THR A 1 165 ? -7.422 37.062 -18.312 1 49.78 165 THR A N 1
ATOM 1298 C CA . THR A 1 165 ? -6.355 38 -18.656 1 49.78 165 THR A CA 1
ATOM 1299 C C . THR A 1 165 ? -6.355 38.281 -20.156 1 49.78 165 THR A C 1
ATOM 1301 O O . THR A 1 165 ? -5.613 39.156 -20.609 1 49.78 165 THR A O 1
ATOM 1304 N N . SER A 1 166 ? -7.008 37.375 -20.938 1 47.5 166 SER A N 1
ATOM 1305 C CA . SER A 1 166 ? -6.727 37.656 -22.344 1 47.5 166 SER A CA 1
ATOM 1306 C C . SER A 1 166 ? -7.539 38.844 -22.844 1 47.5 166 SER A C 1
ATOM 1308 O O . SER A 1 166 ? -7.402 39.25 -24 1 47.5 166 SER A O 1
ATOM 1310 N N . TYR A 1 167 ? -8.602 39.156 -22.125 1 46.09 167 TYR A N 1
ATOM 1311 C CA . TYR A 1 167 ? -9.398 40.094 -22.906 1 46.09 167 TYR A CA 1
ATOM 1312 C C . TYR A 1 167 ? -8.875 41.531 -22.734 1 46.09 167 TYR A C 1
ATOM 1314 O O . TYR A 1 167 ? -9.32 42.438 -23.422 1 46.09 167 TYR A O 1
ATOM 1322 N N . SER A 1 168 ? -8.023 41.812 -21.719 1 47.34 168 SER A N 1
ATOM 1323 C CA . SER A 1 168 ? -8.047 43.25 -21.516 1 47.34 168 SER A CA 1
ATOM 1324 C C . SER A 1 168 ? -7.18 43.969 -22.562 1 47.34 168 SER A C 1
ATOM 1326 O O . SER A 1 168 ? -7.09 45.188 -22.562 1 47.34 168 SER A O 1
ATOM 1328 N N . SER A 1 169 ? -6.188 43.312 -23.125 1 44.94 169 SER A N 1
ATOM 1329 C CA . SER A 1 169 ? -5.219 44.25 -23.641 1 44.94 169 SER A CA 1
ATOM 1330 C C . SER A 1 169 ? -5.668 44.844 -24.984 1 44.94 169 SER A C 1
ATOM 1332 O O . SER A 1 169 ? -4.922 45.562 -25.641 1 44.94 169 SER A O 1
ATOM 1334 N N . GLU A 1 170 ? -6.766 44.25 -25.641 1 41.81 170 GLU A N 1
ATOM 1335 C CA . GLU A 1 170 ? -6.816 44.781 -27 1 41.81 170 GLU A CA 1
ATOM 1336 C C . GLU A 1 170 ? -7.453 46.156 -27.016 1 41.81 170 GLU A C 1
ATOM 1338 O O . GLU A 1 170 ? -7.672 46.719 -28.094 1 41.81 170 GLU A O 1
ATOM 1343 N N . ASN A 1 171 ? -7.629 46.938 -25.844 1 32.47 171 ASN A N 1
ATOM 1344 C CA . ASN A 1 171 ? -7.906 48.281 -26.297 1 32.47 171 ASN A CA 1
ATOM 1345 C C . ASN A 1 171 ? -6.625 49.031 -26.641 1 32.47 171 ASN A C 1
ATOM 1347 O O . ASN A 1 171 ? -5.645 48.969 -25.906 1 32.47 171 ASN A O 1
ATOM 1351 N N . MET B 1 1 ? -12.086 10 59.594 1 23 1 MET B N 1
ATOM 1352 C CA . MET B 1 1 ? -10.898 10.766 59.25 1 23 1 MET B CA 1
ATOM 1353 C C . MET B 1 1 ? -10.266 10.219 57.969 1 23 1 MET B C 1
ATOM 1355 O O . MET B 1 1 ? -9.539 10.938 57.281 1 23 1 MET B O 1
ATOM 1359 N N . THR B 1 2 ? -10.219 8.906 57.688 1 30.3 2 THR B N 1
ATOM 1360 C CA . THR B 1 2 ? -9.086 8.273 57 1 30.3 2 THR B CA 1
ATOM 1361 C C . THR B 1 2 ? -9.242 8.359 55.5 1 30.3 2 THR B C 1
ATOM 1363 O O . THR B 1 2 ? -8.703 7.523 54.781 1 30.3 2 THR B O 1
ATOM 1366 N N . GLN B 1 3 ? -10.109 9.242 54.938 1 33.78 3 GLN B N 1
ATOM 1367 C CA . GLN B 1 3 ? -10.688 9.156 53.594 1 33.78 3 GLN B CA 1
ATOM 1368 C C . GLN B 1 3 ? -9.633 9.406 52.531 1 33.78 3 GLN B C 1
ATOM 1370 O O . GLN B 1 3 ? -9.93 9.352 51.312 1 33.78 3 GLN B O 1
ATOM 1375 N N . GLY B 1 4 ? -8.359 10.078 52.781 1 31.38 4 GLY B N 1
ATOM 1376 C CA . GLY B 1 4 ? -7.754 11.016 51.844 1 31.38 4 GLY B CA 1
ATOM 1377 C C . GLY B 1 4 ? -7.086 10.336 50.688 1 31.38 4 GLY B C 1
ATOM 1378 O O . GLY B 1 4 ? -6.605 11.008 49.75 1 31.38 4 GLY B O 1
ATOM 1379 N N . GLN B 1 5 ? -6.359 9.18 50.719 1 30.95 5 GLN B N 1
ATOM 1380 C CA . GLN B 1 5 ? -5.051 8.969 50.094 1 30.95 5 GLN B CA 1
ATOM 1381 C C . GLN B 1 5 ? -5.18 8.602 48.625 1 30.95 5 GLN B C 1
ATOM 1383 O O . GLN B 1 5 ? -4.18 8.312 47.969 1 30.95 5 GLN B O 1
ATOM 1388 N N . SER B 1 6 ? -6.281 8.117 48.094 1 37.34 6 SER B N 1
ATOM 1389 C CA . SER B 1 6 ? -6.105 7.273 46.906 1 37.34 6 SER B CA 1
ATOM 1390 C C . SER B 1 6 ? -5.738 8.102 45.688 1 37.34 6 SER B C 1
ATOM 1392 O O . SER B 1 6 ? -5.801 7.609 44.562 1 37.34 6 SER B O 1
ATOM 1394 N N . LEU B 1 7 ? -5.551 9.445 45.75 1 31.36 7 LEU B N 1
ATOM 1395 C CA . LEU B 1 7 ? -5.742 10.25 44.562 1 31.36 7 LEU B CA 1
ATOM 1396 C C . LEU B 1 7 ? -4.699 9.914 43.5 1 31.36 7 LEU B C 1
ATOM 1398 O O . LEU B 1 7 ? -5.039 9.727 42.312 1 31.36 7 LEU B O 1
ATOM 1402 N N . ARG B 1 8 ? -3.281 10.352 43.5 1 29.89 8 ARG B N 1
ATOM 1403 C CA . ARG B 1 8 ? -2.486 11.117 42.531 1 29.89 8 ARG B CA 1
ATOM 1404 C C . ARG B 1 8 ? -1.686 10.188 41.625 1 29.89 8 ARG B C 1
ATOM 1406 O O . ARG B 1 8 ? -0.471 10.047 41.781 1 29.89 8 ARG B O 1
ATOM 1413 N N . ARG B 1 9 ? -1.839 8.953 41.469 1 35.5 9 ARG B N 1
ATOM 1414 C CA . ARG B 1 9 ? -0.916 8.18 40.656 1 35.5 9 ARG B CA 1
ATOM 1415 C C . ARG B 1 9 ? -0.907 8.695 39.219 1 35.5 9 ARG B C 1
ATOM 1417 O O . ARG B 1 9 ? -1.281 7.977 38.281 1 35.5 9 ARG B O 1
ATOM 1424 N N . ASN B 1 10 ? -1.532 9.781 38.906 1 33.12 10 ASN B N 1
ATOM 1425 C CA . ASN B 1 10 ? -1.568 10.305 37.531 1 33.12 10 ASN B CA 1
ATOM 1426 C C . ASN B 1 10 ? -0.165 10.578 37 1 33.12 10 ASN B C 1
ATOM 1428 O O . ASN B 1 10 ? 0 11.305 36.031 1 33.12 10 ASN B O 1
ATOM 1432 N N . LEU B 1 11 ? 0.896 10.641 37.938 1 31.06 11 LEU B N 1
ATOM 1433 C CA . LEU B 1 11 ? 2.053 11.445 37.562 1 31.06 11 LEU B CA 1
ATOM 1434 C C . LEU B 1 11 ? 2.609 11.008 36.219 1 31.06 11 LEU B C 1
ATOM 1436 O O . LEU B 1 11 ? 2.277 9.93 35.719 1 31.06 11 LEU B O 1
ATOM 1440 N N . SER B 1 12 ? 4.125 11.297 35.938 1 33.06 12 SER B N 1
ATOM 1441 C CA . SER B 1 12 ? 5.168 11.688 35 1 33.06 12 SER B CA 1
ATOM 1442 C C . SER B 1 12 ? 5.699 10.484 34.219 1 33.06 12 SER B C 1
ATOM 1444 O O . SER B 1 12 ? 6.574 9.766 34.719 1 33.06 12 SER B O 1
ATOM 1446 N N . ARG B 1 13 ? 5.113 9.469 33.938 1 36.69 13 ARG B N 1
ATOM 1447 C CA . ARG B 1 13 ? 5.883 8.656 33 1 36.69 13 ARG B CA 1
ATOM 1448 C C . ARG B 1 13 ? 6.617 9.523 31.984 1 36.69 13 ARG B C 1
ATOM 1450 O O . ARG B 1 13 ? 6.047 9.922 30.969 1 36.69 13 ARG B O 1
ATOM 1457 N N . ARG B 1 14 ? 7.363 10.477 32.406 1 35.5 14 ARG B N 1
ATOM 1458 C CA . ARG B 1 14 ? 8.445 11.117 31.656 1 35.5 14 ARG B CA 1
ATOM 1459 C C . ARG B 1 14 ? 9.195 10.109 30.797 1 35.5 14 ARG B C 1
ATOM 1461 O O . ARG B 1 14 ? 9.836 9.195 31.312 1 35.5 14 ARG B O 1
ATOM 1468 N N . ARG B 1 15 ? 8.648 9.648 29.641 1 41.62 15 ARG B N 1
ATOM 1469 C CA . ARG B 1 15 ? 9.383 8.891 28.641 1 41.62 15 ARG B CA 1
ATOM 1470 C C . ARG B 1 15 ? 10.852 9.32 28.594 1 41.62 15 ARG B C 1
ATOM 1472 O O . ARG B 1 15 ? 11.148 10.484 28.312 1 41.62 15 ARG B O 1
ATOM 1479 N N . SER B 1 16 ? 11.664 8.742 29.328 1 38.44 16 SER B N 1
ATOM 1480 C CA . SER B 1 16 ? 13.117 8.867 29.391 1 38.44 16 SER B CA 1
ATOM 1481 C C . SER B 1 16 ? 13.711 9.086 28 1 38.44 16 SER B C 1
ATOM 1483 O O . SER B 1 16 ? 13.547 8.25 27.109 1 38.44 16 SER B O 1
ATOM 1485 N N . PHE B 1 17 ? 13.656 10.406 27.422 1 42.09 17 PHE B N 1
ATOM 1486 C CA . PHE B 1 17 ? 14.492 10.797 26.297 1 42.09 17 PHE B CA 1
ATOM 1487 C C . PHE B 1 17 ? 15.938 10.391 26.531 1 42.09 17 PHE B C 1
ATOM 1489 O O . PHE B 1 17 ? 16.562 10.852 27.5 1 42.09 17 PHE B O 1
ATOM 1496 N N . ARG B 1 18 ? 16.312 9.203 26.516 1 39.94 18 ARG B N 1
ATOM 1497 C CA . ARG B 1 18 ? 17.734 8.914 26.641 1 39.94 18 ARG B CA 1
ATOM 1498 C C . ARG B 1 18 ? 18.578 9.914 25.844 1 39.94 18 ARG B C 1
ATOM 1500 O O . ARG B 1 18 ? 18.094 10.5 24.875 1 39.94 18 ARG B O 1
ATOM 1507 N N . TRP B 1 19 ? 19.828 10.266 26.234 1 38.16 19 TRP B N 1
ATOM 1508 C CA . TRP B 1 19 ? 20.844 11.164 25.703 1 38.16 19 TRP B CA 1
ATOM 1509 C C . TRP B 1 19 ? 20.828 11.156 24.172 1 38.16 19 TRP B C 1
ATOM 1511 O O . TRP B 1 19 ? 21.062 12.188 23.547 1 38.16 19 TRP B O 1
ATOM 1521 N N . GLY B 1 20 ? 21.188 9.961 23.422 1 43.59 20 GLY B N 1
ATOM 1522 C CA . GLY B 1 20 ? 21.391 10.078 21.984 1 43.59 20 GLY B CA 1
ATOM 1523 C C . GLY B 1 20 ? 20.141 10.516 21.25 1 43.59 20 GLY B C 1
ATOM 1524 O O . GLY B 1 20 ? 19.125 10.82 21.875 1 43.59 20 GLY B O 1
ATOM 1525 N N . ILE B 1 21 ? 19.766 10.32 19.969 1 54.78 21 ILE B N 1
ATOM 1526 C CA . ILE B 1 21 ? 18.578 10.82 19.281 1 54.78 21 ILE B CA 1
ATOM 1527 C C . ILE B 1 21 ? 17.312 10.367 20.016 1 54.78 21 ILE B C 1
ATOM 1529 O O . ILE B 1 21 ? 17.078 9.164 20.172 1 54.78 21 ILE B O 1
ATOM 1533 N N . ASP B 1 22 ? 16.859 11.062 21.125 1 75.25 22 ASP B N 1
ATOM 1534 C CA . ASP B 1 22 ? 15.758 10.812 22.062 1 75.25 22 ASP B CA 1
ATOM 1535 C C . ASP B 1 22 ? 14.484 10.398 21.312 1 75.25 22 ASP B C 1
ATOM 1537 O O . ASP B 1 22 ? 13.805 11.242 20.719 1 75.25 22 ASP B O 1
ATOM 1541 N N . ARG B 1 23 ? 14.633 9.312 20.891 1 85.06 23 ARG B N 1
ATOM 1542 C CA . ARG B 1 23 ? 13.422 8.773 20.281 1 85.06 23 ARG B CA 1
ATOM 1543 C C . ARG B 1 23 ? 12.633 7.934 21.281 1 85.06 23 ARG B C 1
ATOM 1545 O O . ARG B 1 23 ? 13.203 7.395 22.234 1 85.06 23 ARG B O 1
ATOM 1552 N N . ASP B 1 24 ? 11.367 7.977 21.078 1 87.06 24 ASP B N 1
ATOM 1553 C CA . ASP B 1 24 ? 10.531 7.125 21.922 1 87.06 24 ASP B CA 1
ATOM 1554 C C . ASP B 1 24 ? 10.438 5.711 21.359 1 87.06 24 ASP B C 1
ATOM 1556 O O . ASP B 1 24 ? 11.219 5.336 20.484 1 87.06 24 ASP B O 1
ATOM 1560 N N . ASP B 1 25 ? 9.586 4.871 21.969 1 82.69 25 ASP B N 1
ATOM 1561 C CA . ASP B 1 25 ? 9.5 3.469 21.578 1 82.69 25 ASP B CA 1
ATOM 1562 C C . ASP B 1 25 ? 8.961 3.322 20.156 1 82.69 25 ASP B C 1
ATOM 1564 O O . ASP B 1 25 ? 9.102 2.262 19.547 1 82.69 25 ASP B O 1
ATOM 1568 N N . ARG B 1 26 ? 8.438 4.352 19.656 1 84.88 26 ARG B N 1
ATOM 1569 C CA . ARG B 1 26 ? 7.934 4.352 18.281 1 84.88 26 ARG B CA 1
ATOM 1570 C C . ARG B 1 26 ? 8.992 4.859 17.312 1 84.88 26 ARG B C 1
ATOM 1572 O O . ARG B 1 26 ? 8.742 4.938 16.094 1 84.88 26 ARG B O 1
ATOM 1579 N N . GLY B 1 27 ? 10.078 5.266 17.891 1 90.38 27 GLY B N 1
ATOM 1580 C CA . GLY B 1 27 ? 11.109 5.859 17.047 1 90.38 27 GLY B CA 1
ATOM 1581 C C . GLY B 1 27 ? 10.859 7.328 16.75 1 90.38 27 GLY B C 1
ATOM 1582 O O . GLY B 1 27 ? 11.477 7.895 15.844 1 90.38 27 GLY B O 1
ATOM 15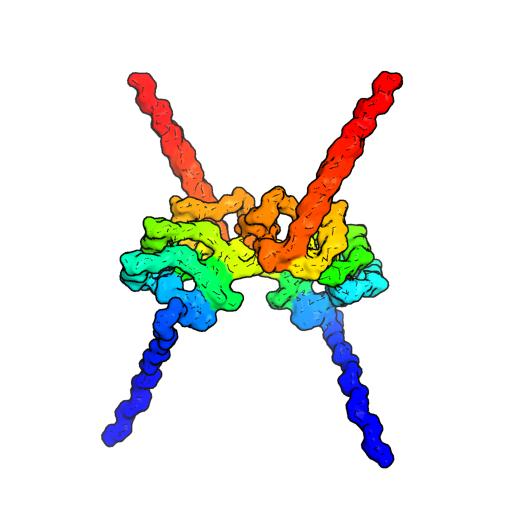83 N N . TRP B 1 28 ? 9.945 7.867 17.469 1 93.38 28 TRP B N 1
ATOM 1584 C CA . TRP B 1 28 ? 9.586 9.266 17.234 1 93.38 28 TRP B CA 1
ATOM 1585 C C . TRP B 1 28 ? 10.555 10.195 17.953 1 93.38 28 TRP B C 1
ATOM 1587 O O . TRP B 1 28 ? 10.953 9.938 19.094 1 93.38 28 TRP B O 1
ATOM 1597 N N . THR B 1 29 ? 10.93 11.211 17.281 1 94.62 29 THR B N 1
ATOM 1598 C CA . THR B 1 29 ? 11.656 12.312 17.906 1 94.62 29 THR B CA 1
ATOM 1599 C C . THR B 1 29 ? 10.695 13.305 18.547 1 94.62 29 THR B C 1
ATOM 1601 O O . THR B 1 29 ? 9.477 13.164 18.422 1 94.62 29 THR B O 1
ATOM 1604 N N . MET B 1 30 ? 11.297 14.273 19.203 1 95.81 30 MET B N 1
ATOM 1605 C CA . MET B 1 30 ? 10.469 15.312 19.797 1 95.81 30 MET B CA 1
ATOM 1606 C C . MET B 1 30 ? 9.703 16.094 18.734 1 95.81 30 MET B C 1
ATOM 1608 O O . MET B 1 30 ? 8.586 16.547 18.969 1 95.81 30 MET B O 1
ATOM 1612 N N . LEU B 1 31 ? 10.289 16.203 17.578 1 97.06 31 LEU B N 1
ATOM 1613 C CA . LEU B 1 31 ? 9.594 16.875 16.484 1 97.06 31 LEU B CA 1
ATOM 1614 C C . LEU B 1 31 ? 8.359 16.078 16.062 1 97.06 31 LEU B C 1
ATOM 1616 O O . LEU B 1 31 ? 7.297 16.672 15.82 1 97.06 31 LEU B O 1
ATOM 1620 N N . HIS B 1 32 ? 8.508 14.812 15.984 1 97.69 32 HIS B N 1
ATOM 1621 C CA . HIS B 1 32 ? 7.352 13.961 15.711 1 97.69 32 HIS B CA 1
ATOM 1622 C C . HIS B 1 32 ? 6.254 14.172 16.75 1 97.69 32 HIS B C 1
ATOM 1624 O O . HIS B 1 32 ? 5.09 14.375 16.391 1 97.69 32 HIS B O 1
ATOM 1630 N N . ILE B 1 33 ? 6.633 14.125 17.984 1 96.44 33 ILE B N 1
ATOM 1631 C CA . ILE B 1 33 ? 5.691 14.227 19.094 1 96.44 33 ILE B CA 1
ATOM 1632 C C . ILE B 1 33 ? 5 15.586 19.047 1 96.44 33 ILE B C 1
ATOM 1634 O O . ILE B 1 33 ? 3.777 15.672 19.188 1 96.44 33 ILE B O 1
ATOM 1638 N N . GLY B 1 34 ? 5.754 16.609 18.953 1 97.62 34 GLY B N 1
ATOM 1639 C CA . GLY B 1 34 ? 5.188 17.938 18.828 1 97.62 34 GLY B CA 1
ATOM 1640 C C . GLY B 1 34 ? 4.211 18.078 17.688 1 97.62 34 GLY B C 1
ATOM 1641 O O . GLY B 1 34 ? 3.152 18.688 17.828 1 97.62 34 GLY B O 1
ATOM 1642 N N . ALA B 1 35 ? 4.523 17.531 16.5 1 98.44 35 ALA B N 1
ATOM 1643 C CA . ALA B 1 35 ? 3.662 17.578 15.328 1 98.44 35 ALA B CA 1
ATOM 1644 C C . ALA B 1 35 ? 2.354 16.828 15.578 1 98.44 35 ALA B C 1
ATOM 1646 O O . ALA B 1 35 ? 1.275 17.328 15.242 1 98.44 35 ALA B O 1
ATOM 1647 N N . ARG B 1 36 ? 2.453 15.688 16.141 1 97.62 36 ARG B N 1
ATOM 1648 C CA . ARG B 1 36 ? 1.284 14.867 16.438 1 97.62 36 ARG B CA 1
ATOM 1649 C C . ARG B 1 36 ? 0.322 15.594 17.359 1 97.62 36 ARG B C 1
ATOM 1651 O O . ARG B 1 36 ? -0.897 15.492 17.203 1 97.62 36 ARG B O 1
ATOM 1658 N N . LYS B 1 37 ? 0.876 16.359 18.297 1 97.81 37 LYS B N 1
ATOM 1659 C CA . LYS B 1 37 ? 0.083 17.047 19.312 1 97.81 37 LYS B CA 1
ATOM 1660 C C . LYS B 1 37 ? -0.408 18.406 18.828 1 97.81 37 LYS B C 1
ATOM 1662 O O . LYS B 1 37 ? -1.222 19.047 19.484 1 97.81 37 LYS B O 1
ATOM 1667 N N . GLY B 1 38 ? 0.108 18.781 17.766 1 98.56 38 GLY B N 1
ATOM 1668 C CA . GLY B 1 38 ? -0.243 20.109 17.266 1 98.56 38 GLY B CA 1
ATOM 1669 C C . GLY B 1 38 ? 0.401 21.219 18.062 1 98.56 38 GLY B C 1
ATOM 1670 O O . GLY B 1 38 ? -0.169 22.312 18.203 1 98.56 38 GLY B O 1
ATOM 1671 N N . ASP B 1 39 ? 1.542 20.938 18.703 1 98.38 39 ASP B N 1
ATOM 1672 C CA . ASP B 1 39 ? 2.258 21.922 19.5 1 98.38 39 ASP B CA 1
ATOM 1673 C C . ASP B 1 39 ? 3.135 22.812 18.625 1 98.38 39 ASP B C 1
ATOM 1675 O O . ASP B 1 39 ? 4.332 22.562 18.484 1 98.38 39 ASP B O 1
ATOM 1679 N N . LEU B 1 40 ? 2.584 23.875 18.141 1 98.75 40 LEU B N 1
ATOM 1680 C CA . LEU B 1 40 ? 3.27 24.75 17.188 1 98.75 40 LEU B CA 1
ATOM 1681 C C . LEU B 1 40 ? 4.52 25.359 17.828 1 98.75 40 LEU B C 1
ATOM 1683 O O . LEU B 1 40 ? 5.555 25.484 17.172 1 98.75 40 LEU B O 1
ATOM 1687 N N . ILE B 1 41 ? 4.438 25.719 19.031 1 98.56 41 ILE B N 1
ATOM 1688 C CA . ILE B 1 41 ? 5.551 26.344 19.719 1 98.56 41 ILE B CA 1
ATOM 1689 C C . ILE B 1 41 ? 6.734 25.391 19.781 1 98.56 41 ILE B C 1
ATOM 1691 O O . ILE B 1 41 ? 7.855 25.75 19.422 1 98.56 41 ILE B O 1
ATOM 1695 N N . GLN B 1 42 ? 6.465 24.203 20.172 1 97.81 42 GLN B N 1
ATOM 1696 C CA . GLN B 1 42 ? 7.523 23.203 20.266 1 97.81 42 GLN B CA 1
ATOM 1697 C C . GLN B 1 42 ? 8.109 22.906 18.875 1 97.81 42 GLN B C 1
ATOM 1699 O O . GLN B 1 42 ? 9.328 22.812 18.719 1 97.81 42 GLN B O 1
ATOM 1704 N N . VAL B 1 43 ? 7.312 22.75 17.906 1 98.38 43 VAL B N 1
ATOM 1705 C CA . VAL B 1 43 ? 7.742 22.438 16.531 1 98.38 43 VAL B CA 1
ATOM 1706 C C . VAL B 1 43 ? 8.648 23.562 16.016 1 98.38 43 VAL B C 1
ATOM 1708 O O . VAL B 1 43 ? 9.742 23.297 15.516 1 98.38 43 VAL B O 1
ATOM 1711 N N . LYS B 1 44 ? 8.258 24.766 16.219 1 98.5 44 LYS B N 1
ATOM 1712 C CA . LYS B 1 44 ? 9.055 25.906 15.766 1 98.5 44 LYS B CA 1
ATOM 1713 C C . LYS B 1 44 ? 10.414 25.938 16.469 1 98.5 44 LYS B C 1
ATOM 1715 O O . LYS B 1 44 ? 11.438 26.188 15.828 1 98.5 44 LYS B O 1
ATOM 1720 N N . GLN B 1 45 ? 10.375 25.75 17.719 1 97.75 45 GLN B N 1
ATOM 1721 C CA . GLN B 1 45 ? 11.609 25.766 18.5 1 97.75 45 GLN B CA 1
ATOM 1722 C C . GLN B 1 45 ? 12.594 24.719 17.969 1 97.75 45 GLN B C 1
ATOM 1724 O O . GLN B 1 45 ? 13.766 25.016 17.75 1 97.75 45 GLN B O 1
ATOM 1729 N N . LEU B 1 46 ? 12.133 23.562 17.781 1 96.81 46 LEU B N 1
ATOM 1730 C CA . LEU B 1 46 ? 12.984 22.469 17.328 1 96.81 46 LEU B CA 1
ATOM 1731 C C . LEU B 1 46 ? 13.531 22.734 15.93 1 96.81 46 LEU B C 1
ATOM 1733 O O . LEU B 1 46 ? 14.703 22.484 15.656 1 96.81 46 LEU B O 1
ATOM 1737 N N . LEU B 1 47 ? 12.719 23.266 15.086 1 97.5 47 LEU B N 1
ATOM 1738 C CA . LEU B 1 47 ? 13.164 23.578 13.734 1 97.5 47 LEU B CA 1
ATOM 1739 C C . LEU B 1 47 ? 14.18 24.719 13.742 1 97.5 47 LEU B C 1
ATOM 1741 O O . LEU B 1 47 ? 15.141 24.703 12.969 1 97.5 47 LEU B O 1
ATOM 1745 N N . ASN B 1 48 ? 13.969 25.672 14.594 1 97 48 ASN B N 1
ATOM 1746 C CA . ASN B 1 48 ? 14.922 26.766 14.742 1 97 48 ASN B CA 1
ATOM 1747 C C . ASN B 1 48 ? 16.281 26.266 15.234 1 97 48 ASN B C 1
ATOM 1749 O O . ASN B 1 48 ? 17.312 26.859 14.922 1 97 48 ASN B O 1
ATOM 1753 N N . GLU B 1 49 ? 16.266 25.203 15.961 1 95.94 49 GLU B N 1
ATOM 1754 C CA . GLU B 1 49 ? 17.484 24.594 16.469 1 95.94 49 GLU B CA 1
ATOM 1755 C C . GLU B 1 49 ? 18.188 23.75 15.406 1 95.94 49 GLU B C 1
ATOM 1757 O O . GLU B 1 49 ? 19.25 23.203 15.648 1 95.94 49 GLU B O 1
ATOM 1762 N N . GLY B 1 50 ? 17.547 23.578 14.258 1 95.56 50 GLY B N 1
ATOM 1763 C CA . GLY B 1 50 ? 18.219 22.938 13.125 1 95.56 50 GLY B CA 1
ATOM 1764 C C . GLY B 1 50 ? 17.797 21.5 12.922 1 95.56 50 GLY B C 1
ATOM 1765 O O . GLY B 1 50 ? 18.406 20.781 12.125 1 95.56 50 GLY B O 1
ATOM 1766 N N . VAL B 1 51 ? 16.781 21.078 13.656 1 94.94 51 VAL B N 1
ATOM 1767 C CA . VAL B 1 51 ? 16.297 19.703 13.484 1 94.94 51 VAL B CA 1
ATOM 1768 C C . VAL B 1 51 ? 15.805 19.516 12.047 1 94.94 51 VAL B C 1
ATOM 1770 O O . VAL B 1 51 ? 15.125 20.391 11.5 1 94.94 51 VAL B O 1
ATOM 1773 N N . ASP B 1 52 ? 16.094 18.312 11.461 1 96.81 52 ASP B N 1
ATOM 1774 C CA . ASP B 1 52 ? 15.664 17.984 10.102 1 96.81 52 ASP B CA 1
ATOM 1775 C C . ASP B 1 52 ? 14.141 17.844 10.016 1 96.81 52 ASP B C 1
ATOM 1777 O O . ASP B 1 52 ? 13.555 16.969 10.656 1 96.81 52 ASP B O 1
ATOM 1781 N N . VAL B 1 53 ? 13.547 18.688 9.266 1 97.94 53 VAL B N 1
ATOM 1782 C CA . VAL B 1 53 ? 12.094 18.75 9.156 1 97.94 53 VAL B CA 1
ATOM 1783 C C . VAL B 1 53 ? 11.57 17.438 8.562 1 97.94 53 VAL B C 1
ATOM 1785 O O . VAL B 1 53 ? 10.414 17.078 8.781 1 97.94 53 VAL B O 1
ATOM 1788 N N . ASN B 1 54 ? 12.359 16.703 7.828 1 97.81 54 ASN B N 1
ATOM 1789 C CA . ASN B 1 54 ? 11.953 15.484 7.141 1 97.81 54 ASN B CA 1
ATOM 1790 C C . ASN B 1 54 ? 12.469 14.242 7.859 1 97.81 54 ASN B C 1
ATOM 1792 O O . ASN B 1 54 ? 12.57 13.172 7.254 1 97.81 54 ASN B O 1
ATOM 1796 N N . VAL B 1 55 ? 12.773 14.43 9.141 1 95.31 55 VAL B N 1
ATOM 1797 C CA . VAL B 1 55 ? 13.281 13.289 9.906 1 95.31 55 VAL B CA 1
ATOM 1798 C C . VAL B 1 55 ? 12.242 12.172 9.914 1 95.31 55 VAL B C 1
ATOM 1800 O O . VAL B 1 55 ? 11.062 12.406 10.195 1 95.31 55 VAL B O 1
ATOM 1803 N N . ALA B 1 56 ? 12.633 10.992 9.57 1 94 56 ALA B N 1
ATOM 1804 C CA . ALA B 1 56 ? 11.742 9.844 9.523 1 94 56 ALA B CA 1
ATOM 1805 C C . ALA B 1 56 ? 11.805 9.055 10.828 1 94 56 ALA B C 1
ATOM 1807 O O . ALA B 1 56 ? 12.875 8.898 11.422 1 94 56 ALA B O 1
ATOM 1808 N N . ALA B 1 57 ? 10.609 8.578 11.227 1 92.94 57 ALA B N 1
ATOM 1809 C CA . ALA B 1 57 ? 10.578 7.656 12.359 1 92.94 57 ALA B CA 1
ATOM 1810 C C . ALA B 1 57 ? 11.203 6.312 12 1 92.94 57 ALA B C 1
ATOM 1812 O O . ALA B 1 57 ? 11.188 5.91 10.836 1 92.94 57 ALA B O 1
ATOM 1813 N N . TRP B 1 58 ? 11.859 5.625 12.891 1 84.62 58 TRP B N 1
ATOM 1814 C CA . TRP B 1 58 ? 12.539 4.367 12.617 1 84.62 58 TRP B CA 1
ATOM 1815 C C . TRP B 1 58 ? 11.93 3.227 13.422 1 84.62 58 TRP B C 1
ATOM 1817 O O . TRP B 1 58 ? 12.523 2.154 13.539 1 84.62 58 TRP B O 1
ATOM 1827 N N . GLY B 1 59 ? 10.852 3.344 13.914 1 78.06 59 GLY B N 1
ATOM 1828 C CA . GLY B 1 59 ? 10.227 2.275 14.68 1 78.06 59 GLY B CA 1
ATOM 1829 C C . GLY B 1 59 ? 9.555 1.233 13.805 1 78.06 59 GLY B C 1
ATOM 1830 O O . GLY B 1 59 ? 9.273 1.485 12.633 1 78.06 59 GLY B O 1
ATOM 1831 N N . PRO B 1 60 ? 9.438 -0.012 14.32 1 73.56 60 PRO B N 1
ATOM 1832 C CA . PRO B 1 60 ? 8.891 -1.132 13.547 1 73.56 60 PRO B CA 1
ATOM 1833 C C . PRO B 1 60 ? 7.512 -0.833 12.969 1 73.56 60 PRO B C 1
ATOM 1835 O O . PRO B 1 60 ? 7.184 -1.296 11.875 1 73.56 60 PRO B O 1
ATOM 1838 N N . LYS B 1 61 ? 6.715 -0.008 13.625 1 72.56 61 LYS B N 1
ATOM 1839 C CA . LYS B 1 61 ? 5.352 0.248 13.18 1 72.56 61 LYS B CA 1
ATOM 1840 C C . LYS B 1 61 ? 5.223 1.647 12.578 1 72.56 61 LYS B C 1
ATOM 1842 O O . LYS B 1 61 ? 4.113 2.105 12.289 1 72.56 61 LYS B O 1
ATOM 1847 N N . SER B 1 62 ? 6.391 2.311 12.43 1 75.56 62 SER B N 1
ATOM 1848 C CA . SER B 1 62 ? 6.293 3.705 12.008 1 75.56 62 SER B CA 1
ATOM 1849 C C . SER B 1 62 ? 7.375 4.055 10.992 1 75.56 62 SER B C 1
ATOM 1851 O O . SER B 1 62 ? 7.629 5.23 10.727 1 75.56 62 SER B O 1
ATOM 1853 N N . GLN B 1 63 ? 7.852 3.137 10.375 1 84.56 63 GLN B N 1
ATOM 1854 C CA . GLN B 1 63 ? 9 3.41 9.516 1 84.56 63 GLN B CA 1
ATOM 1855 C C . GLN B 1 63 ? 8.633 4.375 8.398 1 84.56 63 GLN B C 1
ATOM 1857 O O . GLN B 1 63 ? 7.652 4.156 7.68 1 84.56 63 GLN B O 1
ATOM 1862 N N . GLY B 1 64 ? 9.383 5.48 8.406 1 91.06 64 GLY B N 1
ATOM 1863 C CA . GLY B 1 64 ? 9.234 6.434 7.32 1 91.06 64 GLY B CA 1
ATOM 1864 C C . GLY B 1 64 ? 8.273 7.562 7.648 1 91.06 64 GLY B C 1
ATOM 1865 O O . GLY B 1 64 ? 8.148 8.516 6.879 1 91.06 64 GLY B O 1
ATOM 1866 N N . VAL B 1 65 ? 7.633 7.48 8.781 1 95.31 65 VAL B N 1
ATOM 1867 C CA . VAL B 1 65 ? 6.684 8.516 9.18 1 95.31 65 VAL B CA 1
ATOM 1868 C C . VAL B 1 65 ? 7.43 9.82 9.469 1 95.31 65 VAL B C 1
ATOM 1870 O O . VAL B 1 65 ? 8.43 9.82 10.188 1 95.31 65 VAL B O 1
ATOM 1873 N N . THR B 1 66 ? 6.945 10.828 8.898 1 97.69 66 THR B N 1
ATOM 1874 C CA . THR B 1 66 ? 7.527 12.148 9.117 1 97.69 66 THR B CA 1
ATOM 1875 C C . THR B 1 66 ? 6.641 12.984 10.031 1 97.69 66 THR B C 1
ATOM 1877 O O . THR B 1 66 ? 5.488 12.625 10.289 1 97.69 66 THR B O 1
ATOM 1880 N N . PRO B 1 67 ? 7.227 14.094 10.516 1 98.25 67 PRO B N 1
ATOM 1881 C CA . PRO B 1 67 ? 6.387 15.008 11.289 1 98.25 67 PRO B CA 1
ATOM 1882 C C . PRO B 1 67 ? 5.16 15.484 10.516 1 98.25 67 PRO B C 1
ATOM 1884 O O . PRO B 1 67 ? 4.074 15.609 11.094 1 98.25 67 PRO B O 1
ATOM 1887 N N . LEU B 1 68 ? 5.285 15.688 9.25 1 98.81 68 LEU B N 1
ATOM 1888 C CA . LEU B 1 68 ? 4.145 16.125 8.453 1 98.81 68 LEU B CA 1
ATOM 1889 C C . LEU B 1 68 ? 3.051 15.07 8.43 1 98.81 68 LEU B C 1
ATOM 1891 O O . LEU B 1 68 ? 1.863 15.398 8.484 1 98.81 68 LEU B O 1
ATOM 1895 N N . HIS B 1 69 ? 3.455 13.812 8.297 1 98.25 69 HIS B N 1
ATOM 1896 C CA . HIS B 1 69 ? 2.465 12.75 8.414 1 98.25 69 HIS B CA 1
ATOM 1897 C C . HIS B 1 69 ? 1.638 12.898 9.68 1 98.25 69 HIS B C 1
ATOM 1899 O O . HIS B 1 69 ? 0.408 12.82 9.641 1 98.25 69 HIS B O 1
ATOM 1905 N N . LEU B 1 70 ? 2.314 13.086 10.773 1 98.19 70 LEU B N 1
ATOM 1906 C CA . LEU B 1 70 ? 1.671 13.102 12.078 1 98.19 70 LEU B CA 1
ATOM 1907 C C . LEU B 1 70 ? 0.82 14.359 12.258 1 98.19 70 LEU B C 1
ATOM 1909 O O . LEU B 1 70 ? -0.264 14.297 12.836 1 98.19 70 LEU B O 1
ATOM 1913 N N . ALA B 1 71 ? 1.311 15.461 11.852 1 98.81 71 ALA B N 1
ATOM 1914 C CA . ALA B 1 71 ? 0.501 16.672 11.883 1 98.81 71 ALA B CA 1
ATOM 1915 C C . ALA B 1 71 ? -0.773 16.516 11.055 1 98.81 71 ALA B C 1
ATOM 1917 O O . ALA B 1 71 ? -1.851 16.938 11.477 1 98.81 71 ALA B O 1
ATOM 1918 N N . ALA B 1 72 ? -0.671 15.898 9.883 1 98.5 72 ALA B N 1
ATOM 1919 C CA . ALA B 1 72 ? -1.812 15.648 9.008 1 98.5 72 ALA B CA 1
ATOM 1920 C C . ALA B 1 72 ? -2.811 14.695 9.664 1 98.5 72 ALA B C 1
ATOM 1922 O O . ALA B 1 72 ? -4.023 14.891 9.555 1 98.5 72 ALA B O 1
ATOM 1923 N N . GLU B 1 73 ? -2.248 13.75 10.312 1 97.62 73 GLU B N 1
ATOM 1924 C CA . GLU B 1 73 ? -3.076 12.789 11.039 1 97.62 73 GLU B CA 1
ATOM 1925 C C . GLU B 1 73 ? -3.977 13.492 12.047 1 97.62 73 GLU B C 1
ATOM 1927 O O . GLU B 1 73 ? -5.148 13.133 12.203 1 97.62 73 GLU B O 1
ATOM 1932 N N . GLY B 1 74 ? -3.408 14.484 12.656 1 97.62 74 GLY B N 1
ATOM 1933 C CA . GLY B 1 74 ? -4.133 15.219 13.68 1 97.62 74 GLY B CA 1
ATOM 1934 C C . GLY B 1 74 ? -4.914 16.406 13.133 1 97.62 74 GLY B C 1
ATOM 1935 O O . GLY B 1 74 ? -5.715 17 13.844 1 97.62 74 GLY B O 1
ATOM 1936 N N . GLY B 1 75 ? -4.703 16.688 11.93 1 98.31 75 GLY B N 1
ATOM 1937 C CA . GLY B 1 75 ? -5.367 17.828 11.328 1 98.31 75 GLY B CA 1
ATOM 1938 C C . GLY B 1 75 ? -4.852 19.156 11.852 1 98.31 75 GLY B C 1
ATOM 1939 O O . GLY B 1 75 ? -5.617 20.109 12.008 1 98.31 75 GLY B O 1
ATOM 1940 N N . HIS B 1 76 ? -3.635 19.25 12.203 1 98.69 76 HIS B N 1
ATOM 1941 C CA . HIS B 1 76 ? -3.041 20.453 12.773 1 98.69 76 HIS B CA 1
ATOM 1942 C C . HIS B 1 76 ? -2.523 21.391 11.68 1 98.69 76 HIS B C 1
ATOM 1944 O O . HIS B 1 76 ? -1.327 21.391 11.383 1 98.69 76 HIS B O 1
ATOM 1950 N N . LEU B 1 77 ? -3.338 22.266 11.219 1 98.75 77 LEU B N 1
ATOM 1951 C CA . LEU B 1 77 ? -3.084 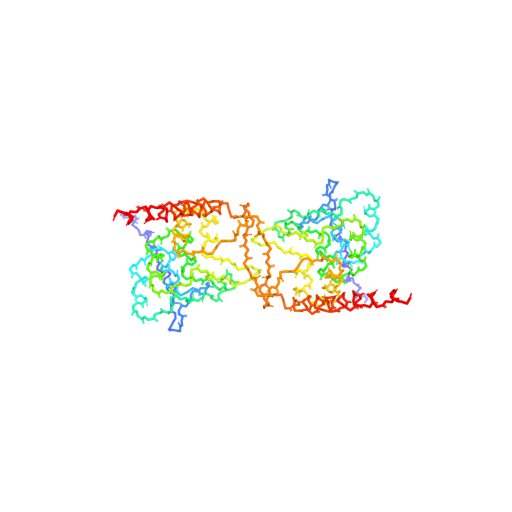23.078 10.031 1 98.75 77 LEU B CA 1
ATOM 1952 C C . LEU B 1 77 ? -1.91 24.016 10.258 1 98.75 77 LEU B C 1
ATOM 1954 O O . LEU B 1 77 ? -1.054 24.172 9.383 1 98.75 77 LEU B O 1
ATOM 1958 N N . GLU B 1 78 ? -1.854 24.594 11.398 1 98.81 78 GLU B N 1
ATOM 1959 C CA . GLU B 1 78 ? -0.781 25.547 11.664 1 98.81 78 GLU B CA 1
ATOM 1960 C C . GLU B 1 78 ? 0.577 24.844 11.703 1 98.81 78 GLU B C 1
ATOM 1962 O O . GLU B 1 78 ? 1.566 25.375 11.195 1 98.81 78 GLU B O 1
ATOM 1967 N N . VAL B 1 79 ? 0.583 23.719 12.266 1 98.88 79 VAL B N 1
ATOM 1968 C CA . VAL B 1 79 ? 1.815 22.953 12.32 1 98.88 79 VAL B CA 1
ATOM 1969 C C . VAL B 1 79 ? 2.201 22.484 10.914 1 98.88 79 VAL B C 1
ATOM 1971 O O . VAL B 1 79 ? 3.369 22.562 10.531 1 98.88 79 VAL B O 1
ATOM 1974 N N . MET B 1 80 ? 1.209 22.016 10.172 1 98.88 80 MET B N 1
ATOM 1975 C CA . MET B 1 80 ? 1.46 21.594 8.797 1 98.88 80 MET B CA 1
ATOM 1976 C C . MET B 1 80 ? 2.041 22.75 7.977 1 98.88 80 MET B C 1
ATOM 1978 O O . MET B 1 80 ? 2.99 22.547 7.215 1 98.88 80 MET B O 1
ATOM 1982 N N . ASP B 1 81 ? 1.51 23.906 8.148 1 98.81 81 ASP B N 1
ATOM 1983 C CA . ASP B 1 81 ? 1.982 25.094 7.441 1 98.81 81 ASP B CA 1
ATOM 1984 C C . ASP B 1 81 ? 3.439 25.391 7.789 1 98.81 81 ASP B C 1
ATOM 1986 O O . ASP B 1 81 ? 4.258 25.625 6.898 1 98.81 81 ASP B O 1
ATOM 1990 N N . GLU B 1 82 ? 3.75 25.391 9.039 1 98.81 82 GLU B N 1
ATOM 1991 C CA . GLU B 1 82 ? 5.113 25.641 9.492 1 98.81 82 GLU B CA 1
ATOM 1992 C C . GLU B 1 82 ? 6.086 24.609 8.906 1 98.81 82 GLU B C 1
ATOM 1994 O O . GLU B 1 82 ? 7.16 24.984 8.43 1 98.81 82 GLU B O 1
ATOM 1999 N N . LEU B 1 83 ? 5.703 23.344 8.93 1 98.88 83 LEU B N 1
ATOM 2000 C CA . LEU B 1 83 ? 6.555 22.281 8.406 1 98.88 83 LEU B CA 1
ATOM 2001 C C . LEU B 1 83 ? 6.801 22.469 6.91 1 98.88 83 LEU B C 1
ATOM 2003 O O . LEU B 1 83 ? 7.938 22.344 6.445 1 98.88 83 LEU B O 1
ATOM 2007 N N . LEU B 1 84 ? 5.793 22.812 6.164 1 98.75 84 LEU B N 1
ATOM 2008 C CA . LEU B 1 84 ? 5.934 23 4.723 1 98.75 84 LEU B CA 1
ATOM 2009 C C . LEU B 1 84 ? 6.801 24.203 4.414 1 98.75 84 LEU B C 1
ATOM 2011 O O . LEU B 1 84 ? 7.641 24.172 3.516 1 98.75 84 LEU B O 1
ATOM 2015 N N . GLU B 1 85 ? 6.617 25.25 5.168 1 98.19 85 GLU B N 1
ATOM 2016 C CA . GLU B 1 85 ? 7.43 26.453 4.996 1 98.19 85 GLU B CA 1
ATOM 2017 C C . GLU B 1 85 ? 8.906 26.156 5.223 1 98.19 85 GLU B C 1
ATOM 2019 O O . GLU B 1 85 ? 9.773 26.75 4.582 1 98.19 85 GLU B O 1
ATOM 2024 N N . ARG B 1 86 ? 9.141 25.234 6.043 1 98.06 86 ARG B N 1
ATOM 2025 C CA . ARG B 1 86 ? 10.508 24.891 6.426 1 98.06 86 ARG B CA 1
ATOM 2026 C C . ARG B 1 86 ? 11.07 23.781 5.539 1 98.06 86 ARG B C 1
ATOM 2028 O O . ARG B 1 86 ? 12.172 23.297 5.781 1 98.06 86 ARG B O 1
ATOM 2035 N N . GLY B 1 87 ? 10.289 23.328 4.566 1 98.19 87 GLY B N 1
ATOM 2036 C CA . GLY B 1 87 ? 10.859 22.453 3.559 1 98.19 87 GLY B CA 1
ATOM 2037 C C . GLY B 1 87 ? 10.414 21 3.707 1 98.19 87 GLY B C 1
ATOM 2038 O O . GLY B 1 87 ? 11.047 20.094 3.174 1 98.19 87 GLY B O 1
ATOM 2039 N N . ALA B 1 88 ? 9.352 20.75 4.457 1 98.69 88 ALA B N 1
ATOM 2040 C CA . ALA B 1 88 ? 8.828 19.391 4.559 1 98.69 88 ALA B CA 1
ATOM 2041 C C . ALA B 1 88 ? 8.422 18.844 3.189 1 98.69 88 ALA B C 1
ATOM 2043 O O . ALA B 1 88 ? 7.855 19.578 2.373 1 98.69 88 ALA B O 1
ATOM 2044 N N . ASN B 1 89 ? 8.727 17.516 2.939 1 98 89 ASN B N 1
ATOM 2045 C CA . ASN B 1 89 ? 8.305 16.844 1.718 1 98 89 ASN B CA 1
ATOM 2046 C C . ASN B 1 89 ? 6.832 16.469 1.773 1 98 89 ASN B C 1
ATOM 2048 O O . ASN B 1 89 ? 6.457 15.531 2.488 1 98 89 ASN B O 1
ATOM 2052 N N . ILE B 1 90 ? 6.051 17.156 1.012 1 98.06 90 ILE B N 1
ATOM 2053 C CA . ILE B 1 90 ? 4.598 17.016 1.074 1 98.06 90 ILE B CA 1
ATOM 2054 C C . ILE B 1 90 ? 4.191 15.633 0.603 1 98.06 90 ILE B C 1
ATOM 2056 O O . ILE B 1 90 ? 3.131 15.125 0.982 1 98.06 90 ILE B O 1
ATOM 2060 N N . ASP B 1 91 ? 5.039 14.969 -0.212 1 95.44 91 ASP B N 1
ATOM 2061 C CA . ASP B 1 91 ? 4.723 13.656 -0.764 1 95.44 91 ASP B CA 1
ATOM 2062 C C . ASP B 1 91 ? 5.617 12.578 -0.16 1 95.44 91 ASP B C 1
ATOM 2064 O O . ASP B 1 91 ? 5.883 11.555 -0.797 1 95.44 91 ASP B O 1
ATOM 2068 N N . ALA B 1 92 ? 6.152 12.906 1.084 1 94.5 92 ALA B N 1
ATOM 2069 C CA . ALA B 1 92 ? 6.926 11.883 1.776 1 94.5 92 ALA B CA 1
ATOM 2070 C C . ALA B 1 92 ? 6.113 10.594 1.932 1 94.5 92 ALA B C 1
ATOM 2072 O O . ALA B 1 92 ? 4.898 10.641 2.127 1 94.5 92 ALA B O 1
ATOM 2073 N N . ARG B 1 93 ? 6.777 9.438 1.858 1 91 93 ARG B N 1
ATOM 2074 C CA . ARG B 1 93 ? 6.082 8.156 1.956 1 91 93 ARG B CA 1
ATOM 2075 C C . ARG B 1 93 ? 6.629 7.32 3.109 1 91 93 ARG B C 1
ATOM 2077 O O . ARG B 1 93 ? 7.84 7.277 3.33 1 91 93 ARG B O 1
ATOM 2084 N N . THR B 1 94 ? 5.719 6.719 3.822 1 89.44 94 THR B N 1
ATOM 2085 C CA . THR B 1 94 ? 6.113 5.781 4.867 1 89.44 94 THR B CA 1
ATOM 2086 C C . THR B 1 94 ? 6.797 4.559 4.262 1 89.44 94 THR B C 1
ATOM 2088 O O . THR B 1 94 ? 6.707 4.324 3.055 1 89.44 94 THR B O 1
ATOM 2091 N N . LYS B 1 95 ? 7.555 3.982 5.211 1 81.5 95 LYS B N 1
ATOM 2092 C CA . LYS B 1 95 ? 8.242 2.764 4.793 1 81.5 95 LYS B CA 1
ATOM 2093 C C . LYS B 1 95 ? 7.449 1.521 5.18 1 81.5 95 LYS B C 1
ATOM 2095 O O . LYS B 1 95 ? 6.801 1.494 6.23 1 81.5 95 LYS B O 1
ATO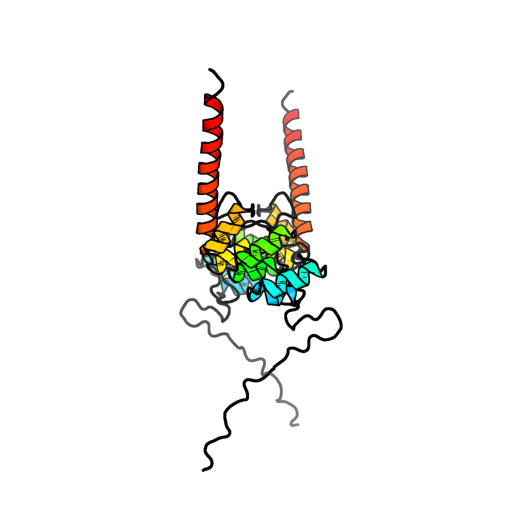M 2100 N N . GLY B 1 96 ? 7.219 0.559 4.301 1 76.31 96 GLY B N 1
ATOM 2101 C CA . GLY B 1 96 ? 6.473 -0.673 4.496 1 76.31 96 GLY B CA 1
ATOM 2102 C C . GLY B 1 96 ? 5.969 -1.28 3.201 1 76.31 96 GLY B C 1
ATOM 2103 O O . GLY B 1 96 ? 6.605 -1.137 2.154 1 76.31 96 GLY B O 1
ATOM 2104 N N . ALA B 1 97 ? 4.789 -2.037 3.453 1 71.19 97 ALA B N 1
ATOM 2105 C CA . ALA B 1 97 ? 4.23 -2.736 2.299 1 71.19 97 ALA B CA 1
ATOM 2106 C C . ALA B 1 97 ? 3.67 -1.749 1.278 1 71.19 97 ALA B C 1
ATOM 2108 O O . ALA B 1 97 ? 3.621 -2.045 0.082 1 71.19 97 ALA B O 1
ATOM 2109 N N . CYS B 1 98 ? 3.27 -0.631 1.791 1 77.44 98 CYS B N 1
ATOM 2110 C CA . CYS B 1 98 ? 2.781 0.454 0.948 1 77.44 98 CYS B CA 1
ATOM 2111 C C . CYS B 1 98 ? 3.229 1.808 1.485 1 77.44 98 CYS B C 1
ATOM 2113 O O . CYS B 1 98 ? 3.5 1.947 2.68 1 77.44 98 CYS B O 1
ATOM 2115 N N . GLY B 1 99 ? 3.469 2.738 0.676 1 85.5 99 GLY B N 1
ATOM 2116 C CA . GLY B 1 99 ? 3.906 4.074 1.055 1 85.5 99 GLY B CA 1
ATOM 2117 C C . GLY B 1 99 ? 2.773 5.082 1.102 1 85.5 99 GLY B C 1
ATOM 2118 O O . GLY B 1 99 ? 2.32 5.562 0.061 1 85.5 99 GLY B O 1
ATOM 2119 N N . TRP B 1 100 ? 2.359 5.41 2.381 1 89.88 100 TRP B N 1
ATOM 2120 C CA . TRP B 1 100 ? 1.293 6.395 2.541 1 89.88 100 TRP B CA 1
ATOM 2121 C C . TRP B 1 100 ? 1.866 7.801 2.682 1 89.88 100 TRP B C 1
ATOM 2123 O O . TRP B 1 100 ? 2.869 8 3.369 1 89.88 100 TRP B O 1
ATOM 2133 N N . THR B 1 101 ? 1.197 8.664 2.031 1 94.31 101 THR B N 1
ATOM 2134 C CA . THR B 1 101 ? 1.577 10.07 2.125 1 94.31 101 THR B CA 1
ATOM 2135 C C . THR B 1 101 ? 0.824 10.758 3.26 1 94.31 101 THR B C 1
ATOM 2137 O O . THR B 1 101 ? -0.112 10.188 3.824 1 94.31 101 THR B O 1
ATOM 2140 N N . PRO B 1 102 ? 1.301 12.008 3.605 1 97.38 102 PRO B N 1
ATOM 2141 C CA . PRO B 1 102 ? 0.517 12.789 4.566 1 97.38 102 PRO B CA 1
ATOM 2142 C C . PRO B 1 102 ? -0.936 12.969 4.129 1 97.38 102 PRO B C 1
ATOM 2144 O O . PRO B 1 102 ? -1.842 12.945 4.965 1 97.38 102 PRO B O 1
ATOM 2147 N N . LEU B 1 103 ? -1.159 13.086 2.844 1 97 103 LEU B N 1
ATOM 2148 C CA . LEU B 1 103 ? -2.514 13.211 2.316 1 97 103 LEU B CA 1
ATOM 2149 C C . LEU B 1 103 ? -3.334 11.961 2.635 1 97 103 LEU B C 1
ATOM 2151 O O . LEU B 1 103 ? -4.473 12.07 3.1 1 97 103 LEU B O 1
ATOM 2155 N N . HIS B 1 104 ? -2.719 10.828 2.371 1 94.69 10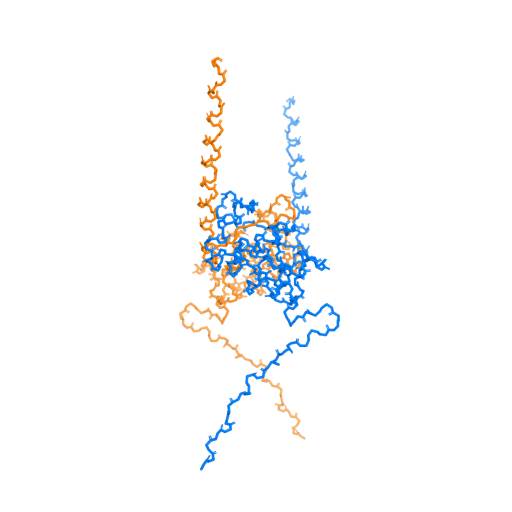4 HIS B N 1
ATOM 2156 C CA . HIS B 1 104 ? -3.398 9.578 2.676 1 94.69 104 HIS B CA 1
ATOM 2157 C C . HIS B 1 104 ? -3.762 9.492 4.156 1 94.69 104 HIS B C 1
ATOM 2159 O O . HIS B 1 104 ? -4.871 9.086 4.504 1 94.69 104 HIS B O 1
ATOM 2165 N N . THR B 1 105 ? -2.857 9.875 4.992 1 94.69 105 THR B N 1
ATOM 2166 C CA . THR B 1 105 ? -3.053 9.828 6.438 1 94.69 105 THR B CA 1
ATOM 2167 C C . THR B 1 105 ? -4.188 10.758 6.859 1 94.69 105 THR B C 1
ATOM 2169 O O . THR B 1 105 ? -5.062 10.367 7.633 1 94.69 105 THR B O 1
ATOM 2172 N N . ALA B 1 106 ? -4.168 11.953 6.383 1 97.25 106 ALA B N 1
ATOM 2173 C CA . ALA B 1 106 ? -5.234 12.906 6.68 1 97.25 106 ALA B CA 1
ATOM 2174 C C . ALA B 1 106 ? -6.59 12.375 6.227 1 97.25 106 ALA B C 1
ATOM 2176 O O . ALA B 1 106 ? -7.586 12.5 6.941 1 97.25 106 ALA B O 1
ATOM 2177 N N . ALA B 1 107 ? -6.645 11.812 5.055 1 95.75 107 ALA B N 1
ATOM 2178 C CA . ALA B 1 107 ? -7.879 11.297 4.469 1 95.75 107 ALA B CA 1
ATOM 2179 C C . ALA B 1 107 ? -8.414 10.117 5.277 1 95.75 107 ALA B C 1
ATOM 2181 O O . ALA B 1 107 ? -9.617 10.016 5.527 1 95.75 107 ALA B O 1
ATOM 2182 N N . LYS B 1 108 ? -7.516 9.289 5.625 1 93.19 108 LYS B N 1
ATOM 2183 C CA . LYS B 1 108 ? -7.906 8.141 6.438 1 93.19 108 LYS B CA 1
ATOM 2184 C C . LYS B 1 108 ? -8.539 8.586 7.75 1 93.19 108 LYS B C 1
ATOM 2186 O O . LYS B 1 108 ? -9.539 8 8.195 1 93.19 108 LYS B O 1
ATOM 2191 N N . GLU B 1 109 ? -7.965 9.625 8.344 1 95.62 109 GLU B N 1
ATOM 2192 C CA . GLU B 1 109 ? -8.422 10.117 9.641 1 95.62 109 GLU B CA 1
ATOM 2193 C C . GLU B 1 109 ? -9.562 11.117 9.477 1 95.62 109 GLU B C 1
ATOM 2195 O O . GLU B 1 109 ? -9.984 11.742 10.453 1 95.62 109 GLU B O 1
ATOM 2200 N N . ARG B 1 110 ? -10 11.32 8.312 1 95.69 110 ARG B N 1
ATOM 2201 C CA . ARG B 1 110 ? -11.148 12.164 7.988 1 95.69 110 ARG B CA 1
ATOM 2202 C C . ARG B 1 110 ? -10.93 13.594 8.461 1 95.69 110 ARG B C 1
ATOM 2204 O O . ARG B 1 110 ? -11.812 14.195 9.07 1 95.69 110 ARG B O 1
ATOM 2211 N N . LYS B 1 111 ? -9.727 14.055 8.273 1 97.25 111 LYS B N 1
ATOM 2212 C CA . LYS B 1 111 ? -9.406 15.461 8.516 1 97.25 111 LYS B CA 1
ATOM 2213 C C . LYS B 1 111 ? -9.594 16.281 7.246 1 97.25 111 LYS B C 1
ATOM 2215 O O . LYS B 1 111 ? -8.625 16.594 6.551 1 97.25 111 LYS B O 1
ATOM 2220 N N . ARG B 1 112 ? -10.742 16.75 7.027 1 96.94 112 ARG B N 1
ATOM 2221 C CA . ARG B 1 112 ? -11.133 17.375 5.766 1 96.94 112 ARG B CA 1
ATOM 2222 C C . ARG B 1 112 ? -10.305 18.625 5.484 1 96.94 112 ARG B C 1
ATOM 2224 O O . ARG B 1 112 ? -9.797 18.812 4.375 1 96.94 112 ARG B O 1
ATOM 2231 N N . GLU B 1 113 ? -10.195 19.422 6.457 1 97.94 113 GLU B N 1
ATOM 2232 C CA . GLU B 1 113 ? -9.453 20.656 6.262 1 97.94 113 GLU B CA 1
ATOM 2233 C C . GLU B 1 113 ? -7.98 20.391 5.977 1 97.94 113 GLU B C 1
ATOM 2235 O O . GLU B 1 113 ? -7.352 21.109 5.195 1 97.94 113 GLU B O 1
ATOM 2240 N N . ALA B 1 114 ? -7.43 19.391 6.613 1 98.38 114 ALA B N 1
ATOM 2241 C CA . ALA B 1 114 ? -6.047 19.016 6.344 1 98.38 114 ALA B CA 1
ATOM 2242 C C . ALA B 1 114 ? -5.887 18.5 4.918 1 98.38 114 ALA B C 1
ATOM 2244 O O . ALA B 1 114 ? -4.898 18.797 4.25 1 98.38 114 ALA B O 1
ATOM 2245 N N . VAL B 1 115 ? -6.844 17.75 4.473 1 97.75 115 VAL B N 1
ATOM 2246 C CA . VAL B 1 115 ? -6.844 17.234 3.107 1 97.75 115 VAL B CA 1
ATOM 2247 C C . VAL B 1 115 ? -6.844 18.391 2.115 1 97.75 115 VAL B C 1
ATOM 2249 O O . VAL B 1 115 ? -6.016 18.438 1.202 1 97.75 115 VAL B O 1
ATOM 2252 N N . LYS B 1 116 ? -7.684 19.312 2.324 1 96.75 116 LYS B N 1
ATOM 2253 C CA . LYS B 1 116 ? -7.781 20.484 1.453 1 96.75 116 LYS B CA 1
ATOM 2254 C C . LYS B 1 116 ? -6.477 21.281 1.45 1 96.75 116 LYS B C 1
ATOM 2256 O O . LYS B 1 116 ? -5.977 21.656 0.389 1 96.75 116 LYS B O 1
ATOM 2261 N N . PHE B 1 117 ? -5.949 21.469 2.613 1 98.31 117 PHE B N 1
ATOM 2262 C CA . PHE B 1 117 ? -4.707 22.219 2.785 1 98.31 117 PHE B CA 1
ATOM 2263 C C . PHE B 1 117 ? -3.578 21.578 1.985 1 98.31 117 PHE B C 1
ATOM 2265 O O . PHE B 1 117 ? -2.82 22.266 1.305 1 98.31 117 PHE B O 1
ATOM 2272 N N . LEU B 1 118 ? -3.461 20.266 2.055 1 98.44 118 LEU B N 1
ATOM 2273 C CA . LEU B 1 118 ? -2.402 19.547 1.348 1 98.44 118 LEU B CA 1
ATOM 2274 C C . LEU B 1 118 ? -2.58 19.672 -0.162 1 98.44 118 LEU B C 1
ATOM 2276 O O . LEU B 1 118 ? -1.61 19.891 -0.891 1 98.44 118 LEU B O 1
ATOM 2280 N N . ILE B 1 119 ? -3.777 19.578 -0.622 1 96.88 119 ILE B N 1
ATOM 2281 C CA . ILE B 1 119 ? -4.051 19.688 -2.049 1 96.88 119 ILE B CA 1
ATOM 2282 C C . ILE B 1 119 ? -3.721 21.094 -2.527 1 96.88 119 ILE B C 1
ATOM 2284 O O . ILE B 1 119 ? -3.057 21.281 -3.551 1 96.88 119 ILE B O 1
ATOM 2288 N N . GLU B 1 120 ? -4.098 22.047 -1.752 1 95.94 120 GLU B N 1
ATOM 2289 C CA . GLU B 1 120 ? -3.834 23.438 -2.096 1 95.94 120 GLU B CA 1
ATOM 2290 C C . GLU B 1 120 ? -2.336 23.719 -2.146 1 95.94 120 GLU B C 1
ATOM 2292 O O . GLU B 1 120 ? -1.893 24.625 -2.857 1 95.94 120 GLU B O 1
ATOM 2297 N N . ASN B 1 121 ? -1.589 22.953 -1.441 1 97.06 121 ASN B N 1
ATOM 2298 C CA . ASN B 1 121 ? -0.151 23.188 -1.373 1 97.06 121 ASN B CA 1
ATOM 2299 C C . ASN B 1 121 ? 0.616 22.234 -2.289 1 97.06 121 ASN B C 1
ATOM 2301 O O . ASN B 1 121 ? 1.839 22.125 -2.193 1 97.06 121 ASN B O 1
ATOM 2305 N N . GLY B 1 122 ? -0.072 21.453 -3.053 1 94.94 122 GLY B N 1
ATOM 2306 C CA . GLY B 1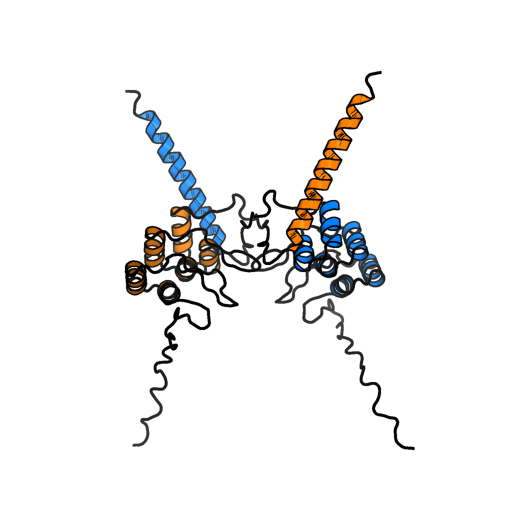 122 ? 0.59 20.781 -4.16 1 94.94 122 GLY B CA 1
ATOM 2307 C C . GLY B 1 122 ? 0.777 19.297 -3.932 1 94.94 122 GLY B C 1
ATOM 2308 O O . GLY B 1 122 ? 1.589 18.656 -4.602 1 94.94 122 GLY B O 1
ATOM 2309 N N . ALA B 1 123 ? 0.069 18.719 -2.992 1 96.38 123 ALA B N 1
ATOM 2310 C CA . ALA B 1 123 ? 0.151 17.266 -2.811 1 96.38 123 ALA B CA 1
ATOM 2311 C C . ALA B 1 123 ? -0.253 16.531 -4.086 1 96.38 123 ALA B C 1
ATOM 2313 O O . ALA B 1 123 ? -1.194 16.938 -4.773 1 96.38 123 ALA B O 1
ATOM 2314 N N . PHE B 1 124 ? 0.445 15.445 -4.324 1 92.06 124 PHE B N 1
ATOM 2315 C CA . PHE B 1 124 ? 0.198 14.68 -5.539 1 92.06 124 PHE B CA 1
ATOM 2316 C C . PHE B 1 124 ? -1.032 13.789 -5.383 1 92.06 124 PHE B C 1
ATOM 2318 O O . PHE B 1 124 ? -1.236 13.188 -4.324 1 92.06 124 PHE B O 1
ATOM 2325 N N . LEU B 1 125 ? -1.856 13.781 -6.438 1 89.38 125 LEU B N 1
ATOM 2326 C CA . LEU B 1 125 ? -3.008 12.891 -6.551 1 89.38 125 LEU B CA 1
ATOM 2327 C C . LEU B 1 125 ? -3.072 12.258 -7.938 1 89.38 125 LEU B C 1
ATOM 2329 O O . LEU B 1 125 ? -3.008 12.961 -8.953 1 89.38 125 LEU B O 1
ATOM 2333 N N . PRO B 1 126 ? -3.176 10.906 -7.988 1 87.12 126 PRO B N 1
ATOM 2334 C CA . PRO B 1 126 ? -3.424 10.305 -9.297 1 87.12 126 PRO B CA 1
ATOM 2335 C C . PRO B 1 126 ? -4.723 10.789 -9.938 1 87.12 126 PRO B C 1
ATOM 2337 O O . PRO B 1 126 ? -5.641 11.211 -9.234 1 87.12 126 PRO B O 1
ATOM 2340 N N . ASP B 1 127 ? -4.824 10.672 -11.266 1 86.31 127 ASP B N 1
ATOM 2341 C CA . ASP B 1 127 ? -5.988 11.172 -11.984 1 86.31 127 ASP B CA 1
ATOM 2342 C C . ASP B 1 127 ? -7.238 10.367 -11.633 1 86.31 127 ASP B C 1
ATOM 2344 O O . ASP B 1 127 ? -8.312 10.93 -11.445 1 86.31 127 ASP B O 1
ATOM 2348 N N . ASP B 1 128 ? -7.086 9.133 -11.594 1 89.69 128 ASP B N 1
ATOM 2349 C CA . ASP B 1 128 ? -8.203 8.25 -11.297 1 89.69 128 ASP B CA 1
ATOM 2350 C C . ASP B 1 128 ? -8.234 7.887 -9.812 1 89.69 128 ASP B C 1
ATOM 2352 O O . ASP B 1 128 ? -7.262 7.352 -9.273 1 89.69 128 ASP B O 1
ATOM 2356 N N . ILE B 1 129 ? -9.375 8.203 -9.156 1 89.19 129 ILE B N 1
ATOM 2357 C CA . ILE B 1 129 ? -9.516 8 -7.719 1 89.19 129 ILE B CA 1
ATOM 2358 C C . ILE B 1 129 ? -9.406 6.512 -7.398 1 89.19 129 ILE B C 1
ATOM 2360 O O .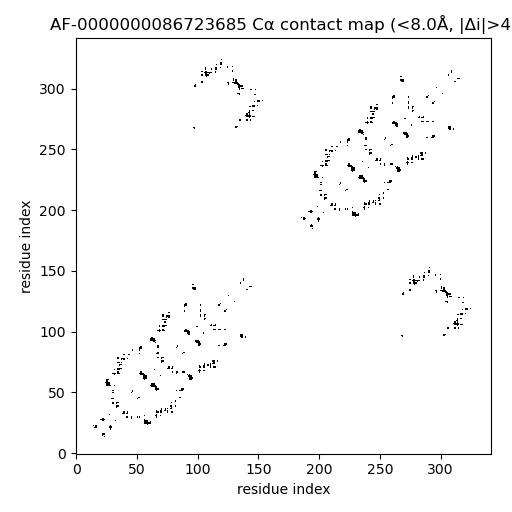 ILE B 1 129 ? -9.023 6.133 -6.289 1 89.19 129 ILE B O 1
ATOM 2364 N N . ASN B 1 130 ? -9.641 5.672 -8.367 1 85.81 130 ASN B N 1
ATOM 2365 C CA . ASN B 1 130 ? -9.664 4.234 -8.125 1 85.81 130 ASN B CA 1
ATOM 2366 C C . ASN B 1 130 ? -8.359 3.572 -8.547 1 85.81 130 ASN B C 1
ATOM 2368 O O . ASN B 1 130 ? -8.25 2.346 -8.547 1 85.81 130 ASN B O 1
ATOM 2372 N N . ASP B 1 131 ? -7.434 4.434 -8.891 1 84.12 131 ASP B N 1
ATOM 2373 C CA . ASP B 1 131 ? -6.152 3.865 -9.305 1 84.12 131 ASP B CA 1
ATOM 2374 C C . ASP B 1 131 ? -5.348 3.396 -8.086 1 84.12 131 ASP B C 1
ATOM 2376 O O . ASP B 1 131 ? -4.68 4.199 -7.434 1 84.12 131 ASP B O 1
ATOM 2380 N N . CYS B 1 132 ? -5.395 2.047 -7.902 1 83.69 132 CYS B N 1
ATOM 2381 C CA . CYS B 1 132 ? -4.684 1.457 -6.773 1 83.69 132 CYS B CA 1
ATOM 2382 C C . CYS B 1 132 ? -3.393 0.788 -7.23 1 83.69 132 CYS B C 1
ATOM 2384 O O . CYS B 1 132 ? -2.709 0.142 -6.434 1 83.69 132 CYS B O 1
ATOM 2386 N N . ARG B 1 133 ? -3.043 0.962 -8.414 1 81.88 133 ARG B N 1
ATOM 2387 C CA . ARG B 1 133 ? -1.872 0.282 -8.961 1 81.88 133 ARG B CA 1
ATOM 2388 C C . ARG B 1 133 ? -0.584 0.915 -8.445 1 81.88 133 ARG B C 1
ATOM 2390 O O . ARG B 1 133 ? -0.466 2.141 -8.391 1 81.88 133 ARG B O 1
ATOM 2397 N N . PHE B 1 134 ? 0.275 0.083 -7.996 1 84.56 134 PHE B N 1
ATOM 2398 C CA . PHE B 1 134 ? 1.568 0.567 -7.527 1 84.56 134 PHE B CA 1
ATOM 2399 C C . PHE B 1 134 ? 2.596 -0.559 -7.512 1 84.56 134 PHE B C 1
ATOM 2401 O O . PHE B 1 134 ? 2.242 -1.729 -7.676 1 84.56 134 PHE B O 1
ATOM 2408 N N . ASN B 1 135 ? 3.807 -0.143 -7.406 1 88.44 135 ASN B N 1
ATOM 2409 C CA . ASN B 1 135 ? 4.863 -1.072 -7.023 1 88.44 135 ASN B CA 1
ATOM 2410 C C . ASN B 1 135 ? 5.238 -0.918 -5.555 1 88.44 135 ASN B C 1
ATOM 2412 O O . ASN B 1 135 ? 5.484 0.195 -5.086 1 88.44 135 ASN B O 1
ATOM 2416 N N . PRO B 1 136 ? 5.117 -2.066 -4.922 1 86.38 136 PRO B N 1
ATOM 2417 C CA . PRO B 1 136 ? 5.703 -1.965 -3.586 1 86.38 136 PRO B CA 1
ATOM 2418 C C . PRO B 1 136 ? 7.184 -1.59 -3.617 1 86.38 136 PRO B C 1
ATOM 2420 O O . PRO B 1 136 ? 7.863 -1.827 -4.621 1 86.38 136 PRO B O 1
ATOM 2423 N N . PRO B 1 137 ? 7.613 -0.91 -2.492 1 82.88 137 PRO B N 1
ATOM 2424 C CA . PRO B 1 137 ? 9.047 -0.604 -2.453 1 82.88 137 PRO B CA 1
ATOM 2425 C C . PRO B 1 137 ? 9.914 -1.847 -2.615 1 82.88 137 PRO B C 1
ATOM 2427 O O . PRO B 1 137 ? 9.578 -2.914 -2.096 1 82.88 137 PRO B O 1
ATOM 2430 N N . LEU B 1 138 ? 11.055 -1.714 -3.273 1 85.12 138 LEU B N 1
ATOM 2431 C CA . LEU B 1 138 ? 11.914 -2.832 -3.648 1 85.12 138 LEU B CA 1
ATOM 2432 C C . LEU B 1 138 ? 12.5 -3.508 -2.412 1 85.12 138 LEU B C 1
ATOM 2434 O O . LEU B 1 138 ? 12.758 -4.711 -2.422 1 85.12 138 LEU B O 1
ATOM 2438 N N . HIS B 1 139 ? 12.727 -2.762 -1.36 1 81.94 139 HIS B N 1
ATOM 2439 C CA . HIS B 1 139 ? 13.281 -3.381 -0.162 1 81.94 139 HIS B CA 1
ATOM 2440 C C . HIS B 1 139 ? 12.281 -4.332 0.481 1 81.94 139 HIS B C 1
ATOM 2442 O O . HIS B 1 139 ? 12.664 -5.266 1.188 1 81.94 139 HIS B O 1
ATOM 2448 N N . TYR B 1 140 ? 11.039 -4.176 0.224 1 80.81 140 TYR B N 1
ATOM 2449 C CA . TYR B 1 140 ? 9.992 -5.055 0.728 1 80.81 140 TYR B CA 1
ATOM 2450 C C . TYR B 1 140 ? 9.68 -6.16 -0.273 1 80.81 140 TYR B C 1
ATOM 2452 O O . TYR B 1 140 ? 9.227 -7.242 0.11 1 80.81 140 TYR B O 1
ATOM 2460 N N . CYS B 1 141 ? 9.867 -5.859 -1.533 1 87.44 141 CYS B N 1
ATOM 2461 C CA . CYS B 1 141 ? 9.562 -6.781 -2.621 1 87.44 141 CYS B CA 1
ATOM 2462 C C . CYS B 1 141 ? 10.75 -6.91 -3.572 1 87.44 141 CYS B C 1
ATOM 2464 O O . CYS B 1 141 ? 10.664 -6.508 -4.734 1 87.44 141 CYS B O 1
ATOM 2466 N N . PRO B 1 142 ? 11.789 -7.523 -3.111 1 84.62 142 PRO B N 1
ATOM 2467 C CA . PRO B 1 142 ? 13.016 -7.559 -3.916 1 84.62 142 PRO B CA 1
ATOM 2468 C C . PRO B 1 142 ? 12.852 -8.367 -5.203 1 84.62 142 PRO B C 1
ATOM 2470 O O . PRO B 1 142 ? 13.508 -8.07 -6.207 1 84.62 142 PRO B O 1
ATOM 2473 N N . GLY B 1 143 ? 11.992 -9.312 -5.234 1 92.31 143 GLY B N 1
ATOM 2474 C CA . GLY B 1 143 ? 11.773 -10.148 -6.41 1 92.31 143 GLY B CA 1
ATOM 2475 C C . GLY B 1 143 ? 11.109 -9.398 -7.555 1 92.31 143 GLY B C 1
ATOM 2476 O O . GLY B 1 143 ? 10.969 -9.945 -8.648 1 92.31 143 GLY B O 1
ATOM 2477 N N . LEU B 1 144 ? 10.727 -8.164 -7.332 1 93.56 144 LEU B N 1
ATOM 2478 C CA . LEU B 1 144 ? 10.062 -7.367 -8.359 1 93.56 144 LEU B CA 1
ATOM 2479 C C . LEU B 1 144 ? 10.992 -7.137 -9.555 1 93.56 144 LEU B C 1
ATOM 2481 O O . LEU B 1 144 ? 10.531 -7.004 -10.688 1 93.56 144 LEU B O 1
ATOM 2485 N N . GLU B 1 145 ? 12.266 -7.094 -9.297 1 94.12 145 GLU B N 1
ATOM 2486 C CA . GLU B 1 145 ? 13.234 -6.91 -10.367 1 94.12 145 GLU B CA 1
ATOM 2487 C C . GLU B 1 145 ? 13.133 -8.016 -11.414 1 94.12 145 GLU B C 1
ATOM 2489 O O . GLU B 1 145 ? 13.312 -7.77 -12.609 1 94.12 145 GLU B O 1
ATOM 2494 N N . TRP B 1 146 ? 12.875 -9.211 -11.016 1 95.31 146 TRP B N 1
ATOM 2495 C CA . TRP B 1 146 ? 12.734 -10.328 -11.945 1 95.31 146 TRP B CA 1
ATOM 2496 C C . TRP B 1 146 ? 11.555 -10.109 -12.891 1 95.31 146 TRP B C 1
ATOM 2498 O O . TRP B 1 146 ? 11.602 -10.523 -14.047 1 95.31 146 TRP B O 1
ATOM 2508 N N . ALA B 1 147 ? 10.477 -9.516 -12.391 1 95.56 147 ALA B N 1
ATOM 2509 C CA . ALA B 1 147 ? 9.312 -9.219 -13.219 1 95.56 147 ALA B CA 1
ATOM 2510 C C . ALA B 1 147 ? 9.68 -8.281 -14.367 1 95.56 147 ALA B C 1
ATOM 2512 O O . ALA B 1 147 ? 9.281 -8.508 -15.516 1 95.56 147 ALA B O 1
ATOM 2513 N N . TYR B 1 148 ? 10.414 -7.328 -14.086 1 94.69 148 TYR B N 1
ATOM 2514 C CA . TYR B 1 148 ? 10.797 -6.352 -15.102 1 94.69 148 TYR B CA 1
ATOM 2515 C C . TYR B 1 148 ? 11.797 -6.945 -16.078 1 94.69 148 TYR B C 1
ATOM 2517 O O . TYR B 1 148 ? 11.773 -6.617 -17.281 1 94.69 148 TYR B O 1
ATOM 2525 N N . GLU B 1 149 ? 12.68 -7.781 -15.57 1 94 149 GLU B N 1
ATOM 2526 C CA . GLU B 1 149 ? 13.57 -8.516 -16.469 1 94 149 GLU B CA 1
ATOM 2527 C C . GLU B 1 149 ? 12.773 -9.352 -17.469 1 94 149 GLU B C 1
ATOM 2529 O O . GLU B 1 149 ? 13.078 -9.359 -18.656 1 94 149 GLU B O 1
ATOM 2534 N N . GLU B 1 150 ? 11.82 -10.031 -16.938 1 94.12 150 GLU B N 1
ATOM 2535 C CA . GLU B 1 150 ? 10.992 -10.875 -17.797 1 94.12 150 GLU B CA 1
ATOM 2536 C C . GLU B 1 150 ? 10.195 -10.039 -18.797 1 94.12 150 GLU B C 1
ATOM 2538 O O . GLU B 1 150 ? 10.039 -10.422 -19.953 1 94.12 150 GLU B O 1
ATOM 2543 N N . MET B 1 151 ? 9.617 -8.938 -18.359 1 92.56 151 MET B N 1
ATOM 2544 C CA . MET B 1 151 ? 8.867 -8.039 -19.234 1 92.56 151 MET B CA 1
ATOM 2545 C C . MET B 1 151 ? 9.742 -7.547 -20.391 1 92.56 151 MET B C 1
ATOM 2547 O O . MET B 1 151 ? 9.289 -7.5 -21.531 1 92.56 151 MET B O 1
ATOM 2551 N N . LYS B 1 152 ? 10.922 -7.172 -20.109 1 92.56 152 LYS B N 1
ATOM 2552 C CA . LYS B 1 152 ? 11.852 -6.727 -21.141 1 92.56 152 LYS B CA 1
ATOM 2553 C C . LYS B 1 152 ? 12.148 -7.844 -22.141 1 92.56 152 LYS B C 1
ATOM 2555 O O . LYS B 1 152 ? 12.227 -7.602 -23.344 1 92.56 152 LYS B O 1
ATOM 2560 N N . ARG B 1 153 ? 12.359 -8.977 -21.578 1 91.81 153 ARG B N 1
ATOM 2561 C CA . ARG B 1 153 ? 12.617 -10.141 -22.422 1 91.81 153 ARG B CA 1
ATOM 2562 C C . ARG B 1 153 ? 11.461 -10.375 -23.391 1 91.81 153 ARG B C 1
ATOM 2564 O O . ARG B 1 153 ? 11.688 -10.609 -24.578 1 91.81 153 ARG B O 1
ATOM 2571 N N . LEU B 1 154 ? 10.242 -10.32 -22.922 1 90.44 154 LEU B N 1
ATOM 2572 C CA . LEU B 1 154 ? 9.055 -10.523 -23.75 1 90.44 154 LEU B CA 1
ATOM 2573 C C . LEU B 1 154 ? 8.961 -9.445 -24.828 1 90.44 154 LEU B C 1
ATOM 2575 O O . LEU B 1 154 ? 8.547 -9.734 -25.953 1 90.44 154 LEU B O 1
ATOM 2579 N N . GLN B 1 155 ? 9.25 -8.195 -24.438 1 88.5 155 GLN B N 1
ATOM 2580 C CA . GLN B 1 155 ? 9.195 -7.082 -25.375 1 88.5 155 GLN B CA 1
ATOM 2581 C C . GLN B 1 155 ? 10.234 -7.242 -26.484 1 88.5 155 GLN B C 1
ATOM 2583 O O . GLN B 1 155 ? 9.977 -6.895 -27.641 1 88.5 155 GLN B O 1
ATOM 2588 N N . ARG B 1 156 ? 11.359 -7.73 -26.172 1 87.19 156 ARG B N 1
ATOM 2589 C CA . ARG B 1 156 ? 12.422 -7.977 -27.141 1 87.19 156 ARG B CA 1
ATOM 2590 C C . ARG B 1 156 ? 12.039 -9.109 -28.094 1 87.19 156 ARG B C 1
ATOM 2592 O O . ARG B 1 156 ? 12.312 -9.039 -29.297 1 87.19 156 ARG B O 1
ATOM 2599 N N . ASP B 1 157 ? 11.445 -10.133 -27.562 1 83.25 157 ASP B N 1
ATOM 2600 C CA . ASP B 1 157 ? 11.023 -11.266 -28.375 1 83.25 157 ASP B CA 1
ATOM 2601 C C . ASP B 1 157 ? 9.844 -10.898 -29.266 1 83.25 157 ASP B C 1
ATOM 2603 O O . ASP B 1 157 ? 9.727 -11.406 -30.391 1 83.25 157 ASP B O 1
ATOM 2607 N N . GLY B 1 158 ? 8.977 -10.133 -28.719 1 71.19 158 GLY B N 1
ATOM 2608 C CA . GLY B 1 158 ? 7.852 -9.688 -29.516 1 71.19 158 GLY B CA 1
ATOM 2609 C C . GLY B 1 158 ? 8.25 -8.758 -30.656 1 71.19 158 GLY B C 1
ATOM 2610 O O . GLY B 1 158 ? 7.605 -8.734 -31.703 1 71.19 158 GLY B O 1
ATOM 2611 N N . SER B 1 159 ? 9.148 -7.863 -30.406 1 64.19 159 SER B N 1
ATOM 2612 C CA . SER B 1 159 ? 9.656 -6.98 -31.453 1 64.19 159 SER B CA 1
ATOM 2613 C C . SER B 1 159 ? 10.398 -7.77 -32.531 1 64.19 159 SER B C 1
ATOM 2615 O O . SER B 1 159 ? 10.414 -7.383 -33.688 1 64.19 159 SER B O 1
ATOM 2617 N N . SER B 1 160 ? 11 -8.844 -32.156 1 61.69 160 SER B N 1
ATOM 2618 C CA . SER B 1 160 ? 11.727 -9.648 -33.125 1 61.69 160 SER B CA 1
ATOM 2619 C C . SER B 1 160 ? 10.773 -10.461 -34 1 61.69 160 SER B C 1
ATOM 2621 O O . SER B 1 160 ? 11.062 -10.711 -35.156 1 61.69 160 SER B O 1
ATOM 2623 N N . SER B 1 161 ? 9.68 -10.914 -33.438 1 54.97 161 SER B N 1
ATOM 2624 C CA . SER B 1 161 ? 8.75 -11.664 -34.281 1 54.97 161 SER B CA 1
ATOM 2625 C C . SER B 1 161 ? 8.016 -10.75 -35.25 1 54.97 161 SER B C 1
ATOM 2627 O O . SER B 1 161 ? 7.422 -11.219 -36.219 1 54.97 161 SER B O 1
ATOM 2629 N N . ALA B 1 162 ? 7.867 -9.539 -34.938 1 55.56 162 ALA B N 1
ATOM 2630 C CA . ALA B 1 162 ? 7.164 -8.641 -35.844 1 55.56 162 ALA B CA 1
ATOM 2631 C C . ALA B 1 162 ? 8.039 -8.273 -37.062 1 55.56 162 ALA B C 1
ATOM 2633 O O . ALA B 1 162 ? 7.527 -7.859 -38.094 1 55.56 162 ALA B O 1
ATOM 2634 N N . GLY B 1 163 ? 9.289 -8.273 -36.812 1 50.31 163 GLY B N 1
ATOM 2635 C CA . GLY B 1 163 ? 10.18 -7.902 -37.906 1 50.31 163 GLY B CA 1
ATOM 2636 C C . GLY B 1 163 ? 10.328 -8.984 -38.969 1 50.31 163 GLY B C 1
ATOM 2637 O O . GLY B 1 163 ? 10.82 -8.727 -40.062 1 50.31 163 GLY B O 1
ATOM 2638 N N . GLU B 1 164 ? 10.18 -10.211 -38.531 1 51.19 164 GLU B N 1
ATOM 2639 C CA . GLU B 1 164 ? 10.492 -11.234 -39.531 1 51.19 164 GLU B CA 1
ATOM 2640 C C . GLU B 1 164 ? 9.336 -11.414 -40.5 1 51.19 164 GLU B C 1
ATOM 2642 O O . GLU B 1 164 ? 9.5 -12.039 -41.562 1 51.19 164 GLU B O 1
ATOM 2647 N N . THR B 1 165 ? 8.18 -11.039 -40.062 1 50.16 165 THR B N 1
ATOM 2648 C CA . THR B 1 165 ? 7.129 -11.398 -41.031 1 50.16 165 THR B CA 1
ATOM 2649 C C . THR B 1 165 ? 7.121 -10.453 -42.219 1 50.16 165 THR B C 1
ATOM 2651 O O . THR B 1 165 ? 6.387 -10.672 -43.188 1 50.16 1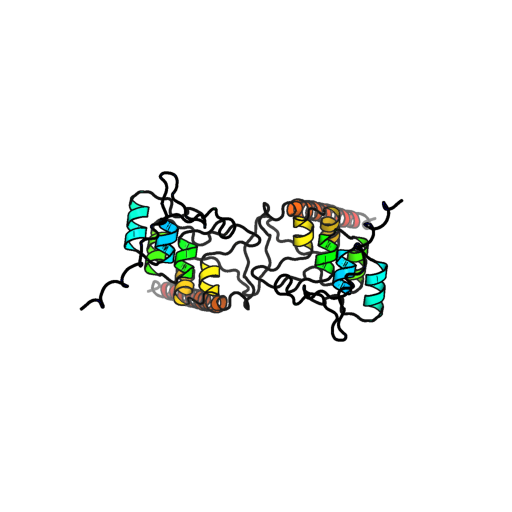65 THR B O 1
ATOM 2654 N N . SER B 1 166 ? 7.75 -9.258 -42.031 1 47.41 166 SER B N 1
ATOM 2655 C CA . SER B 1 166 ? 7.473 -8.383 -43.156 1 47.41 166 SER B CA 1
ATOM 2656 C C . SER B 1 166 ? 8.328 -8.758 -44.375 1 47.41 166 SER B C 1
ATOM 2658 O O . SER B 1 166 ? 8.234 -8.125 -45.438 1 47.41 166 SER B O 1
ATOM 2660 N N . TYR B 1 167 ? 9.375 -9.531 -44.125 1 45.94 167 TYR B N 1
ATOM 2661 C CA . TYR B 1 167 ? 10.195 -9.57 -45.312 1 45.94 167 TYR B CA 1
ATOM 2662 C C . TYR B 1 167 ? 9.656 -10.578 -46.312 1 45.94 167 TYR B C 1
ATOM 2664 O O . TYR B 1 167 ? 10.102 -10.625 -47.469 1 45.94 167 TYR B O 1
ATOM 2672 N N . SER B 1 168 ? 8.828 -11.547 -45.906 1 47.91 168 SER B N 1
ATOM 2673 C CA . SER B 1 168 ? 8.867 -12.633 -46.906 1 47.91 168 SER B CA 1
ATOM 2674 C C . SER B 1 168 ? 8.031 -12.305 -48.125 1 47.91 168 SER B C 1
ATOM 2676 O O . SER B 1 168 ? 8.008 -13.062 -49.094 1 47.91 168 SER B O 1
ATOM 2678 N N . SER B 1 169 ? 6.996 -11.516 -48 1 45.44 169 SER B N 1
ATOM 2679 C CA . SER B 1 169 ? 6.059 -11.781 -49.062 1 45.44 169 SER B CA 1
ATOM 2680 C C . SER B 1 169 ? 6.492 -11.078 -50.375 1 45.44 169 SER B C 1
ATOM 2682 O O . SER B 1 169 ? 5.746 -11.047 -51.344 1 45.44 169 SER B O 1
ATOM 2684 N N . GLU B 1 170 ? 7.578 -10.18 -50.312 1 42.16 170 GLU B N 1
ATOM 2685 C CA . GLU B 1 170 ? 7.637 -9.477 -51.594 1 42.16 170 GLU B CA 1
ATOM 2686 C C . GLU B 1 170 ? 8.305 -10.328 -52.656 1 42.16 170 GLU B C 1
ATOM 2688 O O . GLU B 1 170 ? 8.531 -9.867 -53.781 1 42.16 170 GLU B O 1
ATOM 2693 N N . ASN B 1 171 ? 8.5 -11.719 -52.5 1 33.53 171 ASN B N 1
ATOM 2694 C CA . ASN B 1 171 ? 8.805 -12.227 -53.844 1 33.53 171 ASN B CA 1
ATOM 2695 C C . ASN B 1 171 ? 7.539 -12.414 -54.656 1 33.53 171 ASN B C 1
ATOM 2697 O O . ASN B 1 171 ? 6.543 -12.945 -54.188 1 33.53 171 ASN B O 1
#

Nearest PDB structures (foldseek):
  6gcu-assembly2_F  TM=9.005E-01  e=1.257E-06  synthetic construct
  6iyb-assembly2_D  TM=8.617E-01  e=4.692E-06  Homo sapiens
  5z2n-assembly2_B  TM=8.928E-01  e=1.315E-05  Mus musculus
  5z2n-assembly1_A  TM=8.435E-01  e=2.769E-05  Mus musculus
  8zq3-assembly1_B  TM=6.521E-01  e=1.855E-05  Homo sapiens

InterPro domains:
  IPR002110 Ankyrin repeat [PF00023] (98-123)
  IPR002110 Ankyrin repeat [PF12796] (23-93)
  IPR002110 Ankyrin repeat [PR01415] (64-79)
  IPR002110 Ankyrin repeat [PR01415] (114-128)
  IPR002110 Ankyrin repeat [PS50088] (26-58)
  IPR002110 Ankyrin repeat [PS50088] (63-95)
  IPR002110 Ankyrin repeat [PS50088] (98-123)
  IPR002110 Ankyrin repeat [SM00248] (26-55)
  IPR002110 Ankyrin repeat [SM00248] (63-92)
  IPR002110 Ankyrin repeat [SM00248] (98-131)
  IPR036770 Ankyrin repeat-containing domain superfamily [G3DSA:1.25.40.20] (19-162)
  IPR036770 Ankyrin repeat-containing domain superfamily [SSF48403] (23-141)

Radius of gyration: 27.28 Å; Cα contacts (8 Å, |Δi|>4): 546; chains: 2; bounding box: 43×104×113 Å

Organism: Gossypium schwendimanii (NCBI:txid34291)

Solvent-accessible surface area (backbone atoms only — not comparable to full-atom values): 18682 Å² total; per-residue (Å²): 134,88,78,76,79,83,75,82,81,76,70,77,80,68,74,75,60,54,93,62,93,34,38,50,95,54,28,34,38,65,53,34,52,23,24,43,70,47,35,48,68,56,37,50,53,44,46,73,73,63,51,66,60,66,48,53,19,69,14,96,92,30,27,35,38,29,24,54,32,32,6,22,48,59,39,24,58,70,39,41,51,53,43,47,75,68,64,32,62,65,70,44,46,27,52,52,80,49,54,50,28,23,54,50,39,4,10,47,59,58,24,62,68,33,24,42,51,40,49,75,70,63,42,84,74,74,90,50,77,78,40,45,62,59,34,53,47,52,93,62,22,60,34,48,60,55,37,54,53,45,50,52,52,50,52,54,53,51,55,52,59,59,59,59,64,66,64,65,68,79,113,134,87,78,76,77,83,72,78,82,75,74,79,82,66,75,72,59,53,89,66,92,35,34,50,94,53,28,35,39,65,54,33,52,22,24,45,70,47,36,48,68,57,35,50,52,44,46,72,72,64,50,66,60,67,48,54,18,70,13,96,91,31,27,35,39,30,24,55,32,32,7,22,47,59,39,24,59,69,39,40,50,53,43,47,74,68,64,32,62,65,71,44,45,28,54,55,80,49,53,50,29,23,54,52,38,4,10,46,58,59,23,63,68,34,23,41,51,40,48,76,71,62,42,84,72,74,91,51,77,80,40,45,62,59,34,53,48,52,92,62,22,60,34,48,59,54,38,53,53,45,51,51,51,51,53,55,52,52,56,52,59,59,59,60,64,68,62,63,70,80,115

Secondary structure (DSSP, 8-state):
----TT------------SSS---TT---HHHHHHHHT-HHHHHHHHHTT--TTPPP-STTTTT--HHHHHHHHT-HHHHHHHHHTT--TT---SSSS---HHHHHHHTT-HHHHHHHHHTT----SSTT----PPPTTT-TTHHHHHHHHHHHHHHHHHHHHHTTSGGG-/----TT--TT--------SSS---TT---HHHHHHHHT-HHHHHHHHHTT--TTPPP-STTTTT--HHHHHHHHT-HHHHHHHHHTT--TT---SSSS---HHHHHHHTT-HHHHHHHHHTT----SSTT----PPPTTT-TTHHHHHHHHHHHHHHHHHHHHHTTSGGG-

Foldseek 3Di:
DPPDPPDDPVDCPVQCLDPPQRADLQQDHPLLVCLLVLPQVSNVVCVVVPPDQQDFRDHPVGAQPGSLLNNLLNLNLNNNVVSVVSPYDQQGFGADQGTDGSLNNNVVSVNVNSNVSSVVVPHDDDPDPPPPDDDGDCVHVVCVVVVVVVVVVVVVVVVVVVVVVPPPPPD/DPPDPPDDPVDPPPQCLDDDQRAHLQQDHPLLVCLLVLPQVSNVVCVVVPPDQQDFRDHPVGAQPGSLLNNLLNLNLNNNVVSVVSPYDQQGFGADQGTDGSLNNNVVSPNVNSNVSSVVVPHDDDPDPPPPDDDGDCVHVVCVVVVVVVVVVVVVVVVVVVVVVPPPPPD